Protein 6R7W (pdb70)

Foldseek 3Di:
DDDAAEAAAAEEQEEQDPLSQDDPVQQVQLLVLLQCAQQVVDPCLVVQPPVCNVFFDRLNYHYFYFQAFLVRDGDNRYHYHYFNDQADDPVVLLLQPVVSGHHWDTQQLAHAYEYEEAHDDPDQKAADALVCCVVPVRSHHIYGYSLQGGAPDSHDPQNHHNLVVVQRVLRSLPFAAQQQPPQQCQPHHRPFPSFQHGGAADEEADDAQDADPRRHDPRHGQNLDSRGHYGPSRHRGDTNSSSVSSCQLCPCPDRSSVSNRPCSVVRRDD/DDDPCVCVVVVVDD

Nearest PDB structures (foldseek):
  6r7w-assembly1_A  TM=1.004E+00  e=7.696E-65  Tannerella forsythia
  6r7v-assembly1_A  TM=9.975E-01  e=4.175E-59  Tannerella forsythia
  7od0-assembly5_EEE  TM=1.001E+00  e=6.954E-59  Tannerella forsythia
  7od0-assembly1_AAA  TM=1.001E+00  e=7.901E-59  Tannerella forsythia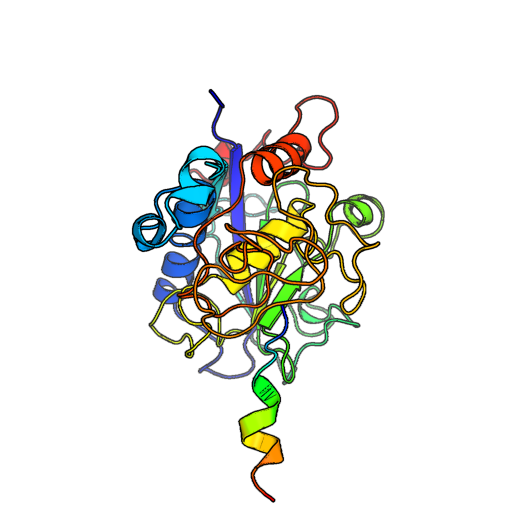
  7od0-assembly6_FFF  TM=1.001E+00  e=8.421E-59  Tannerella forsythia

Secondary structure (DSSP, 8-state):
--PPEEEEEEEEEEESSGGGS--HHHHHHHHHHHHHHHTT--GGGGGS-HHHHTTB----EEEEE-SB-TTS-B--SEEEEE-S-SSB-TTTTGGG-GGGTS-PPP-TTT-EEEEEE-B-TTB-EEE--GGGTTT-GGG-SEEEEGGGSSBSTT--TTS-BSHHHHHHHHHHTT---TT-SSTT-SS---S-TTSPP-SS---S-PPSSB--SSS-STTB--TTBTTS---GGG--B-BHHHHHHHHHTT-TTT-TTTTHHHHHHHHH--/-B-TTTTHHHHT--

CATH classification: 3.40.390.10

Sequence (284 aa):
PSSTILIPVVVHVVYNNSSSAQNISDAQIISQIQQVLNEDFRRMMNADQANTPSAFANLAGNANIEFKLARRDPNGNTTNGITRTSSTSSTETFSMMEMDNVKFSNLGGNNAWNTRRYLNIWVCNLGDDLLGYAQFPFEFQTKPNTDGVVIHYKHFGRDGSAESPYDKGRTATHEVGHWLDLRHIWGDDGGSSCSGTDNIADTPNQGGYNEGCPSFPKKTDHCTNTSPGVMMFMNYMDYTYDACMNLFTKGQVERMRSLFDTQTGIRREMMQIIYYANELTNPKRDPVYFIKLSTIK

Organism: Tannerella forsythia (strain ATCC 43037 / JCM 10827 / CCUG 21028 A / KCTC 5666 / FDC 338) (NCBI:txid203275)

InterPro domains:
  IPR008754 Peptidase M43, pregnancy-associated plasma-A [PF05572] (160-306)
  IPR008754 Peptidase M43, pregnancy-associated plasma-A [cd04275] (61-308)
  IPR024079 Metallopeptidase, catalytic domain superfamily [G3DSA:3.40.390.10] (59-312)
  IPR026444 Secretion system, C-terminal sorting domain [PF18962] (531-612)
  IPR026444 Secretion system, C-terminal sorting domain [TIGR04183] (531-612)

Radius of gyration: 18.37 Å; Cα contacts (8 Å, |Δi|>4): 661; chains: 2; bounding box: 42×56×49 Å

Solvent-accessible surface area: 12620 Å² total; per-residue (Å²): 192,63,84,65,11,17,0,0,0,0,0,0,0,1,51,49,73,102,68,10,53,6,60,66,72,11,0,103,19,0,16,90,0,0,26,27,4,0,72,47,118,2,92,31,66,92,92,14,19,107,49,2,58,114,54,13,2,83,0,26,0,39,2,78,32,0,89,99,26,70,128,44,88,110,25,77,0,22,28,93,33,80,15,110,33,129,66,10,36,71,164,109,16,11,0,1,64,63,147,79,24,1,28,82,26,29,43,10,103,65,3,0,0,0,0,0,0,29,6,27,94,26,12,6,0,16,19,8,49,3,143,47,17,165,115,88,54,96,11,2,0,0,0,0,12,28,74,21,0,0,71,70,70,61,12,85,87,43,2,24,65,0,10,0,0,0,0,2,0,0,11,0,0,26,0,65,21,5,15,11,92,36,84,23,42,45,103,19,82,7,109,16,114,34,6,28,64,1,2,27,107,6,81,10,73,29,93,87,68,82,61,39,129,27,29,112,90,76,46,0,2,0,10,5,0,1,0,0,24,0,54,0,53,29,0,4,0,1,0,115,23,1,14,131,55,0,47,65,10,13,66,123,149,107,2,83,5,102,47,2,53,119,67,2,95,126,19,10,79,129,10,86,17,39,47,72,100,108,158,81,83,103,126,253

Structure (mmCIF, N/CA/C/O backbone):
data_6R7W
#
_entry.id   6R7W
#
_cell.length_a   40.610
_cell.length_b   66.490
_cell.length_c   96.220
_cell.angle_alpha   90.00
_cell.angle_beta   90.00
_cell.angle_gamma   90.00
#
_symmetry.space_group_name_H-M   'P 21 21 21'
#
loop_
_entity.id
_entity.type
_entity.pdbx_description
1 polymer Mirolysin
2 polymer 'Putative lipoprotein'
3 non-polymer 'CALCIUM ION'
4 non-polymer 'ZINC ION'
5 non-polymer ETHANOL
6 non-polymer 'CITRIC ACID'
7 water water
#
loop_
_atom_site.group_PDB
_atom_site.id
_atom_site.type_symbol
_atom_site.label_atom_id
_atom_site.label_alt_id
_atom_site.label_comp_id
_atom_site.label_asym_id
_atom_site.label_entity_id
_atom_site.label_seq_id
_atom_site.pdbx_PDB_ins_code
_atom_site.Cartn_x
_atom_site.Cartn_y
_atom_site.Cartn_z
_atom_site.occupancy
_atom_site.B_iso_or_equiv
_atom_site.auth_seq_id
_atom_site.auth_comp_id
_atom_site.auth_asym_id
_atom_site.auth_atom_id
_atom_site.pdbx_PDB_model_num
ATOM 1 N N . PRO A 1 4 ? -12.771 25.475 -25.702 1.00 43.22 58 PRO A N 1
ATOM 2 C CA . PRO A 1 4 ? -11.677 25.563 -24.726 1.00 42.64 58 PRO A CA 1
ATOM 3 C C . PRO A 1 4 ? -11.999 24.792 -23.451 1.00 44.85 58 PRO A C 1
ATOM 4 O O . PRO A 1 4 ? -13.163 24.753 -23.034 1.00 45.77 58 PRO A O 1
ATOM 8 N N . SER A 1 5 ? -10.975 24.154 -22.840 1.00 38.07 59 SER A N 1
ATOM 9 C CA . SER A 1 5 ? -11.167 23.381 -21.621 1.00 36.19 59 SER A CA 1
ATOM 10 C C . SER A 1 5 ? -9.877 23.261 -20.804 1.00 36.95 59 SER A C 1
ATOM 11 O O . SER A 1 5 ? -8.770 23.379 -21.324 1.00 38.71 59 SER A O 1
ATOM 14 N N . SER A 1 6 ? -10.047 23.052 -19.517 1.00 29.41 60 SER A N 1
ATOM 15 C CA . SER A 1 6 ? -8.973 22.830 -18.565 1.00 27.56 60 SER A CA 1
ATOM 16 C C . SER A 1 6 ? -8.664 21.342 -18.546 1.00 25.58 60 SER A C 1
ATOM 17 O O . SER A 1 6 ? -9.559 20.529 -18.811 1.00 23.69 60 SER A O 1
ATOM 20 N N . THR A 1 7 ? -7.409 20.971 -18.283 1.00 19.11 61 THR A N 1
ATOM 21 C CA . THR A 1 7 ? -7.046 19.554 -18.256 1.00 17.27 61 THR A CA 1
ATOM 22 C C . THR A 1 7 ? -7.531 18.919 -16.966 1.00 20.34 61 THR A C 1
ATOM 23 O O . THR A 1 7 ? -7.240 19.420 -15.869 1.00 21.43 61 THR A O 1
ATOM 27 N N . ILE A 1 8 ? -8.248 17.793 -17.095 1.00 14.37 62 ILE A N 1
ATOM 28 C CA . ILE A 1 8 ? -8.676 16.999 -15.943 1.00 12.43 62 ILE A CA 1
ATOM 29 C C . ILE A 1 8 ? -7.567 15.975 -15.703 1.00 15.16 62 ILE A C 1
ATOM 30 O O . ILE A 1 8 ? -7.185 15.273 -16.628 1.00 15.43 62 ILE A O 1
ATOM 35 N N . LEU A 1 9 ? -7.074 15.889 -14.480 1.00 14.55 63 LEU A N 1
ATOM 36 C CA . LEU A 1 9 ? -5.965 15.004 -14.145 1.00 13.81 63 LEU A CA 1
ATOM 37 C C . LEU A 1 9 ? -6.445 13.816 -13.320 1.00 15.73 63 LEU A C 1
ATOM 38 O O . LEU A 1 9 ? -7.114 13.996 -12.297 1.00 15.54 63 LEU A O 1
ATOM 43 N N . ILE A 1 10 ? -6.121 12.602 -13.795 1.00 13.65 64 ILE A N 1
ATOM 44 C CA . ILE A 1 10 ? -6.503 11.355 -13.164 1.00 12.20 64 ILE A CA 1
ATOM 45 C C . ILE A 1 10 ? -5.278 10.629 -12.603 1.00 13.86 64 ILE A C 1
ATOM 46 O O . ILE A 1 10 ? -4.517 10.056 -13.375 1.00 13.10 64 ILE A O 1
ATOM 51 N N . PRO A 1 11 ? -5.118 10.551 -11.272 1.00 12.52 65 PRO A N 1
ATOM 52 C CA . PRO A 1 11 ? -4.060 9.693 -10.715 1.00 11.55 65 PRO A CA 1
ATOM 53 C C . PRO A 1 11 ? -4.445 8.240 -10.922 1.00 13.00 65 PRO A C 1
ATOM 54 O O . PRO A 1 11 ? -5.586 7.852 -10.638 1.00 12.46 65 PRO A O 1
ATOM 58 N N . VAL A 1 12 ? -3.500 7.427 -11.378 1.00 10.02 66 VAL A N 1
ATOM 59 C CA . VAL A 1 12 ? -3.762 6.036 -11.668 1.00 9.41 66 VAL A CA 1
ATOM 60 C C . VAL A 1 12 ? -2.907 5.119 -10.827 1.00 11.99 66 VAL A C 1
ATOM 61 O O . VAL A 1 12 ? -1.712 5.366 -10.661 1.00 12.77 66 VAL A O 1
ATOM 65 N N . VAL A 1 13 ? -3.487 4.009 -10.337 1.00 9.66 67 VAL A N 1
ATOM 66 C CA . VAL A 1 13 ? -2.718 2.925 -9.751 1.00 9.32 67 VAL A CA 1
ATOM 67 C C . VAL A 1 13 ? -3.041 1.668 -10.578 1.00 10.94 67 VAL A C 1
ATOM 68 O O . VAL A 1 13 ? -4.221 1.373 -10.852 1.00 10.43 67 VAL A O 1
ATOM 72 N N . VAL A 1 14 ? -1.994 0.965 -11.004 1.00 9.59 68 VAL A N 1
ATOM 73 C CA . VAL A 1 14 ? -2.144 -0.279 -11.742 1.00 8.54 68 VAL A CA 1
ATOM 74 C C . VAL A 1 14 ? -1.837 -1.429 -10.793 1.00 10.74 68 VAL A C 1
ATOM 75 O O . VAL A 1 14 ? -0.737 -1.497 -10.239 1.00 12.22 68 VAL A O 1
ATOM 79 N N . HIS A 1 15 ? -2.803 -2.344 -10.627 1.00 9.29 69 HIS A N 1
ATOM 80 C CA . HIS A 1 15 ? -2.645 -3.522 -9.771 1.00 8.52 69 HIS A CA 1
ATOM 81 C C . HIS A 1 15 ? -2.455 -4.729 -10.647 1.00 10.98 69 HIS A C 1
ATOM 82 O O . HIS A 1 15 ? -3.432 -5.258 -11.187 1.00 10.83 69 HIS A O 1
ATOM 89 N N . VAL A 1 16 ? -1.215 -5.209 -10.752 1.00 8.39 70 VAL A N 1
ATOM 90 C CA . VAL A 1 16 ? -0.935 -6.420 -11.505 1.00 8.42 70 VAL A CA 1
ATOM 91 C C . VAL A 1 16 ? -1.218 -7.588 -10.564 1.00 11.04 70 VAL A C 1
ATOM 92 O O . VAL A 1 16 ? -0.585 -7.665 -9.503 1.00 11.64 70 VAL A O 1
ATOM 96 N N . VAL A 1 17 ? -2.130 -8.490 -10.925 1.00 9.45 71 VAL A N 1
ATOM 97 C CA . VAL A 1 17 ? -2.461 -9.654 -10.088 1.00 9.31 71 VAL A CA 1
ATOM 98 C C . VAL A 1 17 ? -2.130 -10.858 -10.937 1.00 11.27 71 VAL A C 1
ATOM 99 O O . VAL A 1 17 ? -2.764 -11.053 -11.987 1.00 12.21 71 VAL A O 1
ATOM 103 N N . TYR A 1 18 ? -1.076 -11.611 -10.560 1.00 10.46 72 TYR A N 1
ATOM 104 C CA . TYR A 1 18 ? -0.519 -12.641 -11.429 1.00 10.96 72 TYR A CA 1
ATOM 105 C C . TYR A 1 18 ? -0.518 -14.018 -10.798 1.00 12.78 72 TYR A C 1
ATOM 106 O O . TYR A 1 18 ? -0.126 -14.192 -9.634 1.00 12.10 72 TYR A O 1
ATOM 115 N N . ASN A 1 19 ? -0.894 -15.004 -11.613 1.00 11.80 73 ASN A N 1
ATOM 116 C CA . ASN A 1 19 ? -0.946 -16.408 -11.228 1.00 12.00 73 ASN A CA 1
ATOM 117 C C . ASN A 1 19 ? 0.269 -17.163 -11.777 1.00 15.63 73 ASN A C 1
ATOM 118 O O . ASN A 1 19 ? 0.489 -18.312 -11.402 1.00 16.10 73 ASN A O 1
ATOM 123 N N . ASN A 1 20 ? 1.056 -16.504 -12.651 1.00 12.56 74 ASN A N 1
ATOM 124 C CA . ASN A 1 20 ? 2.275 -17.078 -13.206 1.00 12.20 74 ASN A CA 1
ATOM 125 C C . ASN A 1 20 ? 3.144 -15.924 -13.669 1.00 14.19 74 ASN A C 1
ATOM 126 O O . ASN A 1 20 ? 2.710 -14.757 -13.631 1.00 14.28 74 ASN A O 1
ATOM 131 N N . SER A 1 21 ? 4.365 -16.227 -14.085 1.00 12.63 75 SER A N 1
ATOM 132 C CA A SER A 1 21 ? 5.299 -15.172 -14.478 0.29 12.51 75 SER A CA 1
ATOM 133 C CA B SER A 1 21 ? 5.306 -15.189 -14.500 0.41 12.68 75 SER A CA 1
ATOM 134 C CA C SER A 1 21 ? 5.351 -15.241 -14.541 0.30 12.48 75 SER A CA 1
ATOM 135 C C . SER A 1 21 ? 4.842 -14.429 -15.730 1.00 15.90 75 SER A C 1
ATOM 136 O O . SER A 1 21 ? 5.094 -13.223 -15.828 1.00 15.08 75 SER A O 1
ATOM 143 N N . ALA A 1 22 ? 4.161 -15.112 -16.673 1.00 13.24 76 ALA A N 1
ATOM 144 C CA . ALA A 1 22 ? 3.685 -14.435 -17.896 1.00 13.36 76 ALA A CA 1
ATOM 145 C C . ALA A 1 22 ? 2.704 -13.331 -17.566 1.00 14.35 76 ALA A C 1
ATOM 146 O O . ALA A 1 22 ? 2.628 -12.325 -18.273 1.00 15.58 76 ALA A O 1
ATOM 148 N N . GLN A 1 23 ? 1.935 -13.519 -16.505 1.00 10.93 77 GLN A N 1
ATOM 149 C CA . GLN A 1 23 ? 0.931 -12.541 -16.112 1.00 10.72 77 GLN A CA 1
ATOM 150 C C . GLN A 1 23 ? 1.538 -11.374 -15.339 1.00 13.90 77 GLN A C 1
ATOM 151 O O . GLN A 1 23 ? 0.851 -10.377 -15.160 1.00 13.02 77 GLN A O 1
ATOM 157 N N . ASN A 1 24 ? 2.801 -11.486 -14.872 1.00 11.77 78 ASN A N 1
ATOM 158 C CA . ASN A 1 24 ? 3.429 -10.411 -14.109 1.00 11.18 78 ASN A CA 1
ATOM 159 C C . ASN A 1 24 ? 4.072 -9.484 -15.136 1.00 13.91 78 ASN A C 1
ATOM 160 O O . ASN A 1 24 ? 5.284 -9.506 -15.330 1.00 14.78 78 ASN A O 1
ATOM 165 N N . ILE A 1 25 ? 3.223 -8.703 -15.830 1.00 12.52 79 ILE A N 1
ATOM 166 C CA . ILE A 1 25 ? 3.638 -7.915 -16.986 1.00 11.69 79 ILE A CA 1
ATOM 167 C C . ILE A 1 25 ? 4.593 -6.791 -16.608 1.00 15.44 79 ILE A C 1
ATOM 168 O O . ILE A 1 25 ? 4.625 -6.320 -15.458 1.00 15.05 79 ILE A O 1
ATOM 173 N N . SER A 1 26 ? 5.407 -6.373 -17.573 1.00 13.38 80 SER A N 1
ATOM 174 C CA . SER A 1 26 ? 6.488 -5.436 -17.315 1.00 13.57 80 SER A CA 1
ATOM 175 C C . SER A 1 26 ? 6.057 -4.006 -17.031 1.00 13.47 80 SER A C 1
ATOM 176 O O . SER A 1 26 ? 4.976 -3.560 -17.441 1.00 13.14 80 SER A O 1
ATOM 179 N N . ASP A 1 27 ? 6.946 -3.265 -16.344 1.00 12.84 81 ASP A N 1
ATOM 180 C CA . ASP A 1 27 ? 6.723 -1.839 -16.141 1.00 13.08 81 ASP A CA 1
ATOM 181 C C . ASP A 1 27 ? 6.599 -1.114 -17.500 1.00 15.50 81 ASP A C 1
ATOM 182 O O . ASP A 1 27 ? 5.743 -0.238 -17.653 1.00 13.30 81 ASP A O 1
ATOM 187 N N . ALA A 1 28 ? 7.426 -1.514 -18.505 1.00 12.75 82 ALA A N 1
ATOM 188 C CA . ALA A 1 28 ? 7.355 -0.923 -19.850 1.00 12.50 82 ALA A CA 1
ATOM 189 C C . ALA A 1 28 ? 5.965 -1.145 -20.473 1.00 13.91 82 ALA A C 1
ATOM 190 O O . ALA A 1 28 ? 5.415 -0.220 -21.083 1.00 12.30 82 ALA A O 1
ATOM 192 N N . GLN A 1 29 ? 5.384 -2.334 -20.280 1.00 11.89 83 GLN A N 1
ATOM 193 C CA . GLN A 1 29 ? 4.049 -2.625 -20.796 1.00 10.53 83 GLN A CA 1
ATOM 194 C C . GLN A 1 29 ? 3.011 -1.717 -20.113 1.00 11.57 83 GLN A C 1
ATOM 195 O O . GLN A 1 29 ? 2.103 -1.175 -20.774 1.00 11.83 83 GLN A O 1
ATOM 201 N N . ILE A 1 30 ? 3.179 -1.480 -18.798 1.00 10.89 84 ILE A N 1
ATOM 202 C CA . ILE A 1 30 ? 2.253 -0.605 -18.061 1.00 10.21 84 ILE A CA 1
ATOM 203 C C . ILE A 1 30 ? 2.402 0.850 -18.503 1.00 12.37 84 ILE A C 1
ATOM 204 O O . ILE A 1 30 ? 1.386 1.515 -18.780 1.00 12.40 84 ILE A O 1
ATOM 209 N N . ILE A 1 31 ? 3.657 1.354 -18.627 1.00 12.05 85 ILE A N 1
ATOM 210 C CA . ILE A 1 31 ? 3.914 2.708 -19.087 1.00 11.91 85 ILE A CA 1
ATOM 211 C C . ILE A 1 31 ? 3.288 2.903 -20.477 1.00 13.83 85 ILE A C 1
ATOM 212 O O . ILE A 1 31 ? 2.709 3.959 -20.733 1.00 13.20 85 ILE A O 1
ATOM 217 N N . SER A 1 32 ? 3.355 1.873 -21.357 1.00 11.39 86 SER A N 1
ATOM 218 C CA . SER A 1 32 ? 2.758 2.008 -22.697 1.00 10.56 86 SER A CA 1
ATOM 219 C C . SER A 1 32 ? 1.223 2.166 -22.609 1.00 11.41 86 SER A C 1
ATOM 220 O O . SER A 1 32 ? 0.644 2.905 -23.408 1.00 11.48 86 SER A O 1
ATOM 223 N N . GLN A 1 33 ? 0.553 1.501 -21.633 1.00 9.56 87 GLN A N 1
ATOM 224 C CA . GLN A 1 33 ? -0.887 1.670 -21.513 1.00 9.17 87 GLN A CA 1
ATOM 225 C C . GLN A 1 33 ? -1.230 3.090 -21.068 1.00 11.11 87 GLN A C 1
ATOM 226 O O . GLN A 1 33 ? -2.212 3.654 -21.565 1.00 9.98 87 GLN A O 1
ATOM 232 N N . ILE A 1 34 ? -0.472 3.654 -20.104 1.00 9.66 88 ILE A N 1
ATOM 233 C CA . ILE A 1 34 ? -0.740 5.028 -19.669 1.00 10.05 88 ILE A CA 1
ATOM 234 C C . ILE A 1 34 ? -0.512 5.988 -20.850 1.00 11.33 88 ILE A C 1
ATOM 235 O O . ILE A 1 34 ? -1.307 6.907 -21.046 1.00 11.15 88 ILE A O 1
ATOM 240 N N . GLN A 1 35 ? 0.491 5.716 -21.692 1.00 10.23 89 GLN A N 1
ATOM 241 C CA A GLN A 1 35 ? 0.759 6.515 -22.889 0.49 10.18 89 GLN A CA 1
ATOM 242 C CA B GLN A 1 35 ? 0.751 6.517 -22.886 0.51 10.04 89 GLN A CA 1
ATOM 243 C C . GLN A 1 35 ? -0.456 6.476 -23.840 1.00 12.07 89 GLN A C 1
ATOM 244 O O . GLN A 1 35 ? -0.890 7.527 -24.328 1.00 10.97 89 GLN A O 1
ATOM 255 N N . VAL A 1 36 ? -1.017 5.272 -24.096 1.00 9.68 90 VAL A N 1
ATOM 256 C CA . VAL A 1 36 ? -2.168 5.125 -24.964 1.00 9.08 90 VAL A CA 1
ATOM 257 C C . VAL A 1 36 ? -3.365 5.897 -24.412 1.00 10.06 90 VAL A C 1
ATOM 258 O O . VAL A 1 36 ? -4.042 6.564 -25.185 1.00 10.24 90 VAL A O 1
ATOM 262 N N . LEU A 1 37 ? -3.636 5.802 -23.088 1.00 9.11 91 LEU A N 1
ATOM 263 C CA . LEU A 1 37 ? -4.779 6.553 -22.543 1.00 8.78 91 LEU A CA 1
ATOM 264 C C . LEU A 1 37 ? -4.569 8.040 -22.768 1.00 11.62 91 LEU A C 1
ATOM 265 O O . LEU A 1 37 ? -5.508 8.723 -23.137 1.00 10.74 91 LEU A O 1
ATOM 270 N N . ASN A 1 38 ? -3.353 8.543 -22.544 1.00 10.78 92 ASN A N 1
ATOM 271 C CA . ASN A 1 38 ? -3.110 9.979 -22.766 1.00 10.74 92 ASN A CA 1
ATOM 272 C C . ASN A 1 38 ? -3.270 10.352 -24.234 1.00 12.34 92 ASN A C 1
ATOM 273 O O . ASN A 1 38 ? -3.902 11.354 -24.520 1.00 13.78 92 ASN A O 1
ATOM 278 N N . GLU A 1 39 ? -2.829 9.505 -25.167 1.00 9.33 93 GLU A N 1
ATOM 279 C CA . GLU A 1 39 ? -3.024 9.795 -26.581 1.00 9.90 93 GLU A CA 1
ATOM 280 C C . GLU A 1 39 ? -4.501 9.824 -26.938 1.00 11.06 93 GLU A C 1
ATOM 281 O O . GLU A 1 39 ? -4.956 10.760 -27.590 1.00 11.20 93 GLU A O 1
ATOM 287 N N . ASP A 1 40 ? -5.270 8.806 -26.488 1.00 9.09 94 ASP A N 1
ATOM 288 C CA . ASP A 1 40 ? -6.659 8.716 -26.923 1.00 9.22 94 ASP A CA 1
ATOM 289 C C . ASP A 1 40 ? -7.552 9.763 -26.270 1.00 10.53 94 ASP A C 1
ATOM 290 O O . ASP A 1 40 ? -8.468 10.270 -26.921 1.00 10.95 94 ASP A O 1
ATOM 295 N N . PHE A 1 41 ? -7.242 10.142 -25.026 1.00 10.14 95 PHE A N 1
ATOM 296 C CA . PHE A 1 41 ? -8.053 11.130 -24.331 1.00 9.79 95 PHE A CA 1
ATOM 297 C C . PHE A 1 41 ? -7.573 12.558 -24.505 1.00 12.99 95 PHE A C 1
ATOM 298 O O . PHE A 1 41 ? -8.192 13.477 -23.947 1.00 11.64 95 PHE A O 1
ATOM 306 N N . ARG A 1 42 ? -6.505 12.770 -25.295 1.00 11.27 96 ARG A N 1
ATOM 307 C CA . ARG A 1 42 ? -6.004 14.120 -25.575 1.00 11.18 96 ARG A CA 1
ATOM 308 C C . ARG A 1 42 ? -5.832 14.338 -27.077 1.00 12.16 96 ARG A C 1
ATOM 309 O O . ARG A 1 42 ? -5.140 15.282 -27.493 1.00 12.72 96 ARG A O 1
ATOM 317 N N . ARG A 1 43 ? -6.476 13.468 -27.887 1.00 11.61 97 ARG A N 1
ATOM 318 C CA . ARG A 1 43 ? -6.425 13.438 -29.351 1.00 11.89 97 ARG A CA 1
ATOM 319 C C . ARG A 1 43 ? -4.972 13.634 -29.857 1.00 11.48 97 ARG A C 1
ATOM 320 O O . ARG A 1 43 ? -4.665 14.480 -30.703 1.00 11.88 97 ARG A O 1
ATOM 328 N N . MET A 1 44 ? -4.082 12.796 -29.306 1.00 11.42 98 MET A N 1
ATOM 329 C CA A MET A 1 44 ? -2.682 12.751 -29.705 0.53 11.06 98 MET A CA 1
ATOM 330 C CA B MET A 1 44 ? -2.681 12.746 -29.713 0.47 11.06 98 MET A CA 1
ATOM 331 C C . MET A 1 44 ? -2.364 11.379 -30.303 1.00 13.91 98 MET A C 1
ATOM 332 O O . MET A 1 44 ? -1.191 11.072 -30.571 1.00 15.31 98 MET A O 1
ATOM 341 N N . ASN A 1 45 ? -3.408 10.549 -30.525 1.00 11.08 99 ASN A N 1
ATOM 342 C CA . ASN A 1 45 ? -3.211 9.239 -31.143 1.00 10.87 99 ASN A CA 1
ATOM 343 C C . ASN A 1 45 ? -2.851 9.439 -32.614 1.00 12.65 99 ASN A C 1
ATOM 344 O O . ASN A 1 45 ? -3.597 10.107 -33.343 1.00 11.35 99 ASN A O 1
ATOM 349 N N . ALA A 1 46 ? -1.741 8.856 -33.068 1.00 11.12 100 ALA A N 1
ATOM 350 C CA . ALA A 1 46 ? -1.333 9.020 -34.477 1.00 10.90 100 ALA A C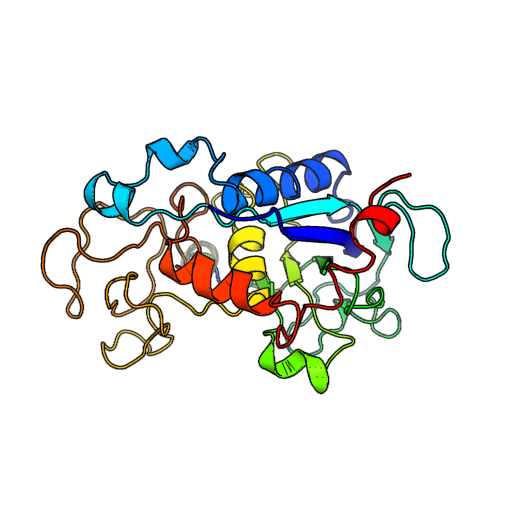A 1
ATOM 351 C C . ALA A 1 46 ? -2.390 8.482 -35.419 1.00 12.37 100 ALA A C 1
ATOM 352 O O . ALA A 1 46 ? -2.577 9.045 -36.503 1.00 13.83 100 ALA A O 1
ATOM 354 N N . ASP A 1 47 ? -3.111 7.424 -35.016 1.00 11.41 101 ASP A N 1
ATOM 355 C CA . ASP A 1 47 ? -4.110 6.874 -35.921 1.00 11.19 101 ASP A CA 1
ATOM 356 C C . ASP A 1 47 ? -5.395 7.732 -36.036 1.00 12.88 101 ASP A C 1
ATOM 357 O O . ASP A 1 47 ? -6.328 7.327 -36.736 1.00 12.16 101 ASP A O 1
ATOM 362 N N . GLN A 1 48 ? -5.401 8.965 -35.475 1.00 10.61 102 GLN A N 1
ATOM 363 C CA . GLN A 1 48 ? -6.463 9.925 -35.780 1.00 10.09 102 GLN A CA 1
ATOM 364 C C . GLN A 1 48 ? -6.408 10.213 -37.309 1.00 13.44 102 GLN A C 1
ATOM 365 O O . GLN A 1 48 ? -7.400 10.656 -37.878 1.00 13.05 102 GLN A O 1
ATOM 371 N N . ALA A 1 49 ? -5.253 9.944 -37.964 1.00 12.42 103 ALA A N 1
ATOM 372 C CA . ALA A 1 49 ? -5.128 10.067 -39.421 1.00 13.08 103 ALA A CA 1
ATOM 373 C C . ALA A 1 49 ? -6.107 9.110 -40.137 1.00 15.72 103 ALA A C 1
ATOM 374 O O . ALA A 1 49 ? -6.397 9.335 -41.316 1.00 16.97 103 ALA A O 1
ATOM 376 N N . ASN A 1 50 ? -6.575 8.045 -39.433 1.00 12.92 104 ASN A N 1
ATOM 377 C CA . ASN A 1 50 ? -7.504 7.059 -39.986 1.00 13.01 104 ASN A CA 1
ATOM 378 C C . ASN A 1 50 ? -8.968 7.451 -39.772 1.00 15.03 104 ASN A C 1
ATOM 379 O O . ASN A 1 50 ? -9.848 6.790 -40.321 1.00 15.40 104 ASN A O 1
ATOM 384 N N . THR A 1 51 ? -9.256 8.461 -38.950 1.00 11.27 105 THR A N 1
ATOM 385 C CA . THR A 1 51 ? -10.649 8.864 -38.763 1.00 11.39 105 THR A CA 1
ATOM 386 C C . THR A 1 51 ? -11.197 9.363 -40.111 1.00 13.00 105 THR A C 1
ATOM 387 O O . THR A 1 51 ? -10.579 10.247 -40.715 1.00 12.91 105 THR A O 1
ATOM 391 N N . PRO A 1 52 ? -12.361 8.876 -40.574 1.00 10.64 106 PRO A N 1
ATOM 392 C CA . PRO A 1 52 ? -12.906 9.373 -41.858 1.00 10.01 106 PRO A CA 1
ATOM 393 C C . PRO A 1 52 ? -13.109 10.880 -41.809 1.00 12.33 106 PRO A C 1
ATOM 394 O O . PRO A 1 52 ? -13.544 11.410 -40.770 1.00 12.05 106 PRO A O 1
ATOM 398 N N . SER A 1 53 ? -12.836 11.566 -42.919 1.00 11.68 107 SER A N 1
ATOM 399 C CA . SER A 1 53 ? -13.002 13.019 -42.987 1.00 11.66 107 SER A CA 1
ATOM 400 C C . SER A 1 53 ? -14.433 13.425 -42.649 1.00 15.13 107 SER A C 1
ATOM 401 O O . SER A 1 53 ? -14.615 14.481 -42.050 1.00 15.47 107 SER A O 1
ATOM 404 N N . ALA A 1 54 ? -15.440 12.561 -42.948 1.00 12.77 108 ALA A N 1
ATOM 405 C CA . ALA A 1 54 ? -16.850 12.855 -42.655 1.00 14.08 108 ALA A CA 1
ATOM 406 C C . ALA A 1 54 ? -17.109 12.985 -41.151 1.00 15.61 108 ALA A C 1
ATOM 407 O O . ALA A 1 54 ? -18.084 13.643 -40.758 1.00 17.87 108 ALA A O 1
ATOM 409 N N . PHE A 1 55 ? -16.254 12.382 -40.313 1.00 11.79 109 PHE A N 1
ATOM 410 C CA . PHE A 1 55 ? -16.412 12.459 -38.857 1.00 11.77 109 PHE A CA 1
ATOM 411 C C . PHE A 1 55 ? -15.371 13.364 -38.201 1.00 15.99 109 PHE A C 1
ATOM 412 O O . PHE A 1 55 ? -15.406 13.553 -36.971 1.00 15.37 109 PHE A O 1
ATOM 420 N N . ALA A 1 56 ? -14.438 13.936 -38.994 1.00 16.44 110 ALA A N 1
ATOM 421 C CA . ALA A 1 56 ? -13.352 14.754 -38.444 1.00 18.35 110 ALA A CA 1
ATOM 422 C C . ALA A 1 56 ? -13.848 15.919 -37.598 1.00 19.55 110 ALA A C 1
ATOM 423 O O . ALA A 1 56 ? -13.276 16.127 -36.514 1.00 19.50 110 ALA A O 1
ATOM 425 N N . ASN A 1 57 ? -14.910 16.639 -38.027 1.00 16.23 111 ASN A N 1
ATOM 426 C CA . ASN A 1 57 ? -15.406 17.794 -37.263 1.00 16.20 111 ASN A CA 1
ATOM 427 C C . ASN A 1 57 ? -16.182 17.375 -36.018 1.00 18.74 111 ASN A C 1
ATOM 428 O O . ASN A 1 57 ? -16.603 18.235 -35.234 1.00 18.42 111 ASN A O 1
ATOM 433 N N . LEU A 1 58 ? -16.407 16.059 -35.842 1.00 13.33 112 LEU A N 1
ATOM 434 C CA . LEU A 1 58 ? -17.101 15.568 -34.649 1.00 11.75 112 LEU A CA 1
ATOM 435 C C . LEU A 1 58 ? -16.115 14.963 -33.657 1.00 11.41 112 LEU A C 1
ATOM 436 O O . LEU A 1 58 ? -16.510 14.661 -32.540 1.00 11.49 112 LEU A O 1
ATOM 441 N N . ALA A 1 59 ? -14.836 14.792 -34.037 1.00 10.75 113 ALA A N 1
ATOM 442 C CA . ALA A 1 59 ? -13.875 14.146 -33.158 1.00 11.54 113 ALA A CA 1
ATOM 443 C C . ALA A 1 59 ? -13.551 15.013 -31.967 1.00 12.48 113 ALA A C 1
ATOM 444 O O . ALA A 1 59 ? -13.387 16.222 -32.113 1.00 13.97 113 ALA A O 1
ATOM 446 N N . GLY A 1 60 ? -13.506 14.383 -30.805 1.00 10.74 114 GLY A N 1
ATOM 447 C CA . GLY A 1 60 ? -13.345 15.103 -29.555 1.00 11.46 114 GLY A CA 1
ATOM 448 C C . GLY A 1 60 ? -12.001 14.924 -28.890 1.00 12.03 114 GLY A C 1
ATOM 449 O O . GLY A 1 60 ? -11.367 13.874 -28.989 1.00 12.92 114 GLY A O 1
ATOM 450 N N . ASN A 1 61 ? -11.533 15.996 -28.281 1.00 10.57 115 ASN A N 1
ATOM 451 C CA . ASN A 1 61 ? -10.314 16.005 -27.480 1.00 9.94 115 ASN A CA 1
ATOM 452 C C . ASN A 1 61 ? -10.804 16.103 -26.044 1.00 11.74 115 ASN A C 1
ATOM 453 O O . ASN A 1 61 ? -11.281 17.164 -25.629 1.00 12.99 115 ASN A O 1
ATOM 458 N N . ALA A 1 62 ? -10.751 14.984 -25.295 1.00 9.99 116 ALA A N 1
ATOM 459 C CA . ALA A 1 62 ? -11.300 15.009 -23.937 1.00 10.52 116 ALA A CA 1
ATOM 460 C C . ALA A 1 62 ? -10.519 15.875 -22.966 1.00 13.08 116 ALA A C 1
ATOM 461 O O . ALA A 1 62 ? -11.066 16.272 -21.934 1.00 13.12 116 ALA A O 1
ATOM 463 N N . ASN A 1 63 ? -9.232 16.150 -23.269 1.00 10.83 117 ASN A N 1
ATOM 464 C CA . ASN A 1 63 ? -8.334 16.908 -22.419 1.00 11.03 117 ASN A CA 1
ATOM 465 C C . ASN A 1 63 ? -8.361 16.315 -21.000 1.00 12.56 117 ASN A C 1
ATOM 466 O O . ASN A 1 63 ? -8.548 17.031 -20.005 1.00 13.39 117 ASN A O 1
ATOM 471 N N . ILE A 1 64 ? -8.212 14.966 -20.935 1.00 10.23 118 ILE A N 1
ATOM 472 C CA . ILE A 1 64 ? -8.108 14.208 -19.697 1.00 9.83 118 ILE A CA 1
ATOM 473 C C . ILE A 1 64 ? -6.739 13.561 -19.735 1.00 13.91 118 ILE A C 1
ATOM 474 O O . ILE A 1 64 ? -6.410 12.856 -20.708 1.00 13.04 118 ILE A O 1
ATOM 479 N N . GLU A 1 65 ? -5.937 13.836 -18.695 1.00 12.11 119 GLU A N 1
ATOM 480 C CA . GLU A 1 65 ? -4.589 13.335 -18.549 1.00 12.24 119 GLU A CA 1
ATOM 481 C C . GLU A 1 65 ? -4.545 12.285 -17.462 1.00 13.93 119 GLU A C 1
ATOM 482 O O . GLU A 1 65 ? -5.181 12.443 -16.417 1.00 14.41 119 GLU A O 1
ATOM 488 N N . PHE A 1 66 ? -3.731 11.251 -17.683 1.00 11.34 120 PHE A N 1
ATOM 489 C CA . PHE A 1 66 ? -3.541 10.146 -16.736 1.00 11.00 120 PHE A CA 1
ATOM 490 C C . PHE A 1 66 ? -2.094 10.114 -16.300 1.00 13.90 120 PHE A C 1
ATOM 491 O O . PHE A 1 66 ? -1.201 10.188 -17.132 1.00 13.90 120 PHE A O 1
ATOM 499 N N . LYS A 1 67 ? -1.867 10.037 -14.994 1.00 12.08 121 LYS A N 1
ATOM 500 C CA . LYS A 1 67 ? -0.503 9.944 -14.468 1.00 12.03 121 LYS A CA 1
ATOM 501 C C . LYS A 1 67 ? -0.456 8.889 -13.395 1.00 14.15 121 LYS A C 1
ATOM 502 O O . LYS A 1 67 ? -1.311 8.878 -12.519 1.00 13.52 121 LYS A O 1
ATOM 508 N N . LEU A 1 68 ? 0.577 8.045 -13.394 1.00 11.81 122 LEU A N 1
ATOM 509 C CA . LEU A 1 68 ? 0.737 7.113 -12.283 1.00 12.02 122 LEU A CA 1
ATOM 510 C C . LEU A 1 68 ? 0.881 7.842 -10.961 1.00 13.73 122 LEU A C 1
ATOM 511 O O . LEU A 1 68 ? 1.610 8.839 -10.851 1.00 14.43 122 LEU A O 1
ATOM 516 N N . ALA A 1 69 ? 0.196 7.331 -9.933 1.00 11.77 123 ALA A N 1
ATOM 517 C CA . ALA A 1 69 ? 0.249 7.909 -8.579 1.00 12.64 123 ALA A CA 1
ATOM 518 C C . ALA A 1 69 ? 1.658 7.784 -7.985 1.00 16.18 123 ALA A C 1
ATOM 519 O O . ALA A 1 69 ? 2.362 6.806 -8.275 1.00 14.49 123 ALA A O 1
ATOM 521 N N . ARG A 1 70 ? 2.062 8.767 -7.184 1.00 14.04 124 ARG A N 1
ATOM 522 C CA . ARG A 1 70 ? 3.373 8.781 -6.538 1.00 13.86 124 ARG A CA 1
ATOM 523 C C . ARG A 1 70 ? 3.235 8.771 -5.021 1.00 16.18 124 ARG A C 1
ATOM 524 O O . ARG A 1 70 ? 4.240 8.631 -4.319 1.00 16.75 124 ARG A O 1
ATOM 532 N N . ARG A 1 71 ? 1.986 8.857 -4.523 1.00 14.46 125 ARG A N 1
ATOM 533 C CA . ARG A 1 71 ? 1.678 8.789 -3.079 1.00 14.07 125 ARG A CA 1
ATOM 534 C C . ARG A 1 71 ? 0.494 7.889 -2.934 1.00 17.75 125 ARG A C 1
ATOM 535 O O . ARG A 1 71 ? -0.519 8.093 -3.625 1.00 16.96 125 ARG A O 1
ATOM 543 N N . ASP A 1 72 ? 0.631 6.855 -2.092 1.00 15.40 126 ASP A N 1
ATOM 544 C CA . ASP A 1 72 ? -0.426 5.871 -1.895 1.00 14.02 126 ASP A CA 1
ATOM 545 C C . ASP A 1 72 ? -1.418 6.346 -0.786 1.00 15.42 126 ASP A C 1
ATOM 546 O O . ASP A 1 72 ? -1.189 7.407 -0.175 1.00 14.31 126 ASP A O 1
ATOM 551 N N . PRO A 1 73 ? -2.524 5.586 -0.506 1.00 13.51 127 PRO A N 1
ATOM 552 C CA . PRO A 1 73 ? -3.532 6.091 0.453 1.00 14.14 127 PRO A CA 1
ATOM 553 C C . PRO A 1 73 ? -3.039 6.205 1.885 1.00 16.61 127 PRO A C 1
ATOM 554 O O . PRO A 1 73 ? -3.677 6.900 2.695 1.00 18.68 127 PRO A O 1
ATOM 558 N N . ASN A 1 74 ? -1.893 5.560 2.200 1.00 13.57 128 ASN A N 1
ATOM 559 C CA . ASN A 1 74 ? -1.264 5.636 3.516 1.00 13.43 128 ASN A CA 1
ATOM 560 C C . ASN A 1 74 ? -0.242 6.768 3.586 1.00 16.30 128 ASN A C 1
ATOM 561 O O . ASN A 1 74 ? 0.397 6.939 4.624 1.00 17.63 128 ASN A O 1
ATOM 566 N N . GLY A 1 75 ? -0.087 7.495 2.475 1.00 16.10 129 GLY A N 1
ATOM 567 C CA . GLY A 1 75 ? 0.852 8.618 2.412 1.00 16.65 129 GLY A CA 1
ATOM 568 C C . GLY A 1 75 ? 2.271 8.201 2.088 1.00 20.61 129 GLY A C 1
ATOM 569 O O . GLY A 1 75 ? 3.189 9.033 2.133 1.00 22.66 129 GLY A O 1
ATOM 570 N N . ASN A 1 76 ? 2.465 6.919 1.771 1.00 17.51 130 ASN A N 1
ATOM 571 C CA . ASN A 1 76 ? 3.757 6.348 1.441 1.00 17.76 130 ASN A CA 1
ATOM 572 C C . ASN A 1 76 ? 4.096 6.537 -0.049 1.00 19.67 130 ASN A C 1
ATOM 573 O O . ASN A 1 76 ? 3.206 6.645 -0.905 1.00 17.98 130 ASN A O 1
ATOM 578 N N . THR A 1 77 ? 5.398 6.617 -0.357 1.00 17.66 131 THR A N 1
ATOM 579 C CA . THR A 1 77 ? 5.831 6.777 -1.742 1.00 18.03 131 THR A CA 1
ATOM 580 C C . THR A 1 77 ? 5.519 5.517 -2.544 1.00 19.05 131 THR A C 1
ATOM 581 O O . THR A 1 77 ? 5.519 4.388 -2.011 1.00 19.59 131 THR A O 1
ATOM 585 N N . THR A 1 78 ? 5.200 5.716 -3.827 1.00 16.20 132 THR A N 1
ATOM 586 C CA . THR A 1 78 ? 4.892 4.618 -4.726 1.00 15.19 132 THR A CA 1
ATOM 587 C C . THR A 1 78 ? 5.271 5.020 -6.132 1.00 16.00 132 THR A C 1
ATOM 588 O O . THR A 1 78 ? 5.395 6.216 -6.413 1.00 16.53 132 THR A O 1
ATOM 592 N N . ASN A 1 79 ? 5.401 4.034 -7.019 1.00 14.15 133 ASN A N 1
ATOM 593 C CA . ASN A 1 79 ? 5.579 4.291 -8.463 1.00 14.59 133 ASN A CA 1
ATOM 594 C C . ASN A 1 79 ? 4.204 4.133 -9.188 1.00 16.43 133 ASN A C 1
ATOM 595 O O . ASN A 1 79 ? 4.113 4.293 -10.408 1.00 16.53 133 ASN A O 1
ATOM 600 N N . GLY A 1 80 ? 3.161 3.814 -8.418 1.00 13.32 134 GLY A N 1
ATOM 601 C CA . GLY A 1 80 ? 1.806 3.658 -8.939 1.00 12.62 134 GLY A CA 1
ATOM 602 C C . GLY A 1 80 ? 1.506 2.280 -9.494 1.00 12.25 134 GLY A C 1
ATOM 603 O O . GLY A 1 80 ? 0.495 2.106 -10.182 1.00 11.69 134 GLY A O 1
ATOM 604 N N . ILE A 1 81 ? 2.366 1.290 -9.176 1.00 12.48 135 ILE A N 1
ATOM 605 C CA . ILE A 1 81 ? 2.214 -0.090 -9.636 1.00 11.27 135 ILE A CA 1
ATOM 606 C C . ILE A 1 81 ? 2.301 -1.006 -8.450 1.00 13.47 135 ILE A C 1
ATOM 607 O O . ILE A 1 81 ? 3.295 -0.951 -7.710 1.00 15.39 135 ILE A O 1
ATOM 612 N N . THR A 1 82 ? 1.297 -1.880 -8.273 1.00 10.72 136 THR A N 1
ATOM 613 C CA . THR A 1 82 ? 1.322 -2.914 -7.237 1.00 10.69 136 THR A CA 1
ATOM 614 C C . THR A 1 82 ? 1.379 -4.265 -7.950 1.00 12.04 136 THR A C 1
ATOM 615 O O . THR A 1 82 ? 0.902 -4.405 -9.098 1.00 11.31 136 THR A O 1
ATOM 619 N N . ARG A 1 83 ? 2.035 -5.243 -7.310 1.00 11.04 137 ARG A N 1
ATOM 620 C CA . ARG A 1 83 ? 2.194 -6.577 -7.883 1.00 11.04 137 ARG A CA 1
ATOM 621 C C . ARG A 1 83 ? 1.820 -7.571 -6.821 1.00 14.35 137 ARG A C 1
ATOM 622 O O . ARG A 1 83 ? 2.437 -7.598 -5.753 1.00 14.91 137 ARG A O 1
ATOM 630 N N . THR A 1 84 ? 0.791 -8.385 -7.100 1.00 12.23 138 THR A N 1
ATOM 631 C CA . THR A 1 84 ? 0.271 -9.356 -6.145 1.00 11.86 138 THR A CA 1
ATOM 632 C C . THR A 1 84 ? 0.209 -10.730 -6.752 1.00 13.19 138 THR A C 1
ATOM 633 O O . THR A 1 84 ? -0.484 -10.913 -7.763 1.00 12.15 138 THR A O 1
ATOM 637 N N . SER A 1 85 ? 0.926 -11.709 -6.143 1.00 11.92 139 SER A N 1
ATOM 638 C CA A SER A 1 85 ? 0.854 -13.098 -6.588 0.46 12.70 139 SER A CA 1
ATOM 639 C CA B SER A 1 85 ? 0.843 -13.092 -6.603 0.54 12.81 139 SER A CA 1
ATOM 640 C C . SER A 1 85 ? -0.488 -13.685 -6.136 1.00 14.62 139 SER A C 1
ATOM 641 O O . SER A 1 85 ? -0.972 -13.328 -5.056 1.00 15.64 139 SER A O 1
ATOM 646 N N . THR A 1 86 ? -1.081 -14.585 -6.925 1.00 12.31 140 THR A N 1
ATOM 647 C CA . THR A 1 86 ? -2.343 -15.199 -6.536 1.00 13.11 140 THR A CA 1
ATOM 648 C C . THR A 1 86 ? -2.411 -16.656 -6.942 1.00 14.09 140 THR A C 1
ATOM 649 O O . THR A 1 86 ? -1.795 -17.045 -7.937 1.00 13.72 140 THR A O 1
ATOM 653 N N . SER A 1 87 ? -3.221 -17.435 -6.207 1.00 13.96 141 SER A N 1
ATOM 654 C CA A SER A 1 87 ? -3.501 -18.820 -6.564 0.46 13.74 141 SER A CA 1
ATOM 655 C CA B SER A 1 87 ? -3.508 -18.820 -6.553 0.54 13.95 141 SER A CA 1
ATOM 656 C C . SER A 1 87 ? -4.765 -18.907 -7.442 1.00 16.37 141 SER A C 1
ATOM 657 O O . SER A 1 87 ? -5.107 -19.996 -7.909 1.00 16.96 141 SER A O 1
ATOM 662 N N . THR A 1 88 ? -5.473 -17.766 -7.667 1.00 13.37 142 THR A N 1
ATOM 663 C CA . THR A 1 88 ? -6.652 -17.758 -8.537 1.00 12.40 142 THR A CA 1
ATOM 664 C C . THR A 1 88 ? -6.178 -17.851 -9.990 1.00 15.71 142 THR A C 1
ATOM 665 O O . THR A 1 88 ? -5.350 -17.041 -10.416 1.00 15.45 142 THR A O 1
ATOM 669 N N . GLU A 1 89 ? -6.716 -18.804 -10.761 1.00 12.93 143 GLU A N 1
ATOM 670 C CA . GLU A 1 89 ? -6.285 -19.017 -12.143 1.00 13.20 143 GLU A CA 1
ATOM 671 C C . GLU A 1 89 ? -6.970 -18.060 -13.119 1.00 15.69 143 GLU A C 1
ATOM 672 O O . GLU A 1 89 ? -6.315 -17.547 -14.029 1.00 14.14 143 GLU A O 1
ATOM 678 N N . THR A 1 90 ? -8.277 -17.798 -12.929 1.00 12.95 144 THR A N 1
ATOM 679 C CA . THR A 1 90 ? -9.065 -16.870 -13.745 1.00 12.60 144 THR A CA 1
ATOM 680 C C . THR A 1 90 ? -9.966 -16.099 -12.826 1.00 13.00 144 THR A C 1
ATOM 681 O O . THR A 1 90 ? -10.693 -16.730 -12.048 1.00 13.59 144 THR A O 1
ATOM 685 N N . PHE A 1 91 ? -9.994 -14.767 -12.965 1.00 11.01 145 PHE A N 1
ATOM 686 C CA . PHE A 1 91 ? -10.856 -13.934 -12.136 1.00 10.49 145 PHE A CA 1
ATOM 687 C C . PHE A 1 91 ? -12.234 -13.820 -12.769 1.00 13.43 145 PHE A C 1
ATOM 688 O O . PHE A 1 91 ? -12.403 -14.049 -13.975 1.00 13.29 145 PHE A O 1
ATOM 696 N N . SER A 1 92 ? -13.213 -13.501 -11.928 1.00 11.99 146 SER A N 1
ATOM 697 C CA . SER A 1 92 ? -14.613 -13.465 -12.305 1.00 11.07 146 SER A CA 1
ATOM 698 C C . SER A 1 92 ? -15.160 -12.062 -12.232 1.00 12.44 146 SER A C 1
ATOM 699 O O . SER A 1 92 ? -15.033 -11.415 -11.189 1.00 12.85 146 SER A O 1
ATOM 702 N N . MET A 1 93 ? -15.799 -11.606 -13.322 1.00 11.41 147 MET A N 1
ATOM 703 C CA A MET A 1 93 ? -16.438 -10.298 -13.309 0.58 11.87 147 MET A CA 1
ATOM 704 C CA B MET A 1 93 ? -16.473 -10.324 -13.362 0.42 11.45 147 MET A CA 1
ATOM 705 C C . MET A 1 93 ? -17.627 -10.309 -12.328 1.00 15.67 147 MET A C 1
ATOM 706 O O . MET A 1 93 ? -17.839 -9.306 -11.645 1.00 16.59 147 MET A O 1
ATOM 715 N N . GLU A 1 94 ? -18.381 -11.434 -12.213 1.00 13.72 148 GLU A N 1
ATOM 716 C CA . GLU A 1 94 ? -19.509 -11.532 -11.272 1.00 15.32 148 GLU A CA 1
ATOM 717 C C . GLU A 1 94 ? -19.069 -11.365 -9.816 1.00 18.43 148 GLU A C 1
ATOM 718 O O . GLU A 1 94 ? -19.748 -10.691 -9.044 1.00 20.74 148 GLU A O 1
ATOM 724 N N . MET A 1 95 ? -17.922 -11.959 -9.442 1.00 14.81 149 MET A N 1
ATOM 725 C CA . MET A 1 95 ? -17.446 -11.903 -8.069 1.00 15.47 149 MET A CA 1
ATOM 726 C C . MET A 1 95 ? -16.646 -10.639 -7.755 1.00 13.61 149 MET A C 1
ATOM 727 O O . MET A 1 95 ? -16.523 -10.302 -6.571 1.00 14.90 149 MET A O 1
ATOM 732 N N . ASP A 1 96 ? -16.039 -9.969 -8.783 1.00 12.35 150 ASP A N 1
ATOM 733 C CA . ASP A 1 96 ? -15.124 -8.846 -8.552 1.00 11.87 150 ASP A CA 1
ATOM 734 C C . ASP A 1 96 ? -13.989 -9.294 -7.603 1.00 12.97 150 ASP A C 1
ATOM 735 O O . ASP A 1 96 ? -13.479 -8.490 -6.814 1.00 13.28 150 ASP A O 1
ATOM 740 N N . ASN A 1 97 ? -13.601 -10.590 -7.673 1.00 11.24 151 ASN A N 1
ATOM 741 C CA . ASN A 1 97 ? -12.580 -11.119 -6.769 1.00 12.06 151 ASN A CA 1
ATOM 742 C C . ASN A 1 97 ? -11.189 -10.496 -6.996 1.00 11.61 151 ASN A C 1
ATOM 743 O O . ASN A 1 97 ? -10.367 -10.481 -6.061 1.00 11.83 151 ASN A O 1
ATOM 748 N N . VAL A 1 98 ? -10.926 -9.909 -8.192 1.00 9.13 152 VAL A N 1
ATOM 749 C CA . VAL A 1 98 ? -9.621 -9.289 -8.403 1.00 8.31 152 VAL A CA 1
ATOM 750 C C . VAL A 1 98 ? -9.479 -8.025 -7.557 1.00 10.69 152 VAL A C 1
ATOM 751 O O . VAL A 1 98 ? -8.355 -7.578 -7.317 1.00 10.48 152 VAL A O 1
ATOM 755 N N . LYS A 1 99 ? -10.618 -7.480 -7.073 1.00 9.56 153 LYS A N 1
ATOM 756 C CA . LYS A 1 99 ? -10.646 -6.199 -6.361 1.00 8.63 153 LYS A CA 1
ATOM 757 C C . LYS A 1 99 ? -10.532 -6.364 -4.834 1.00 11.83 153 LYS A C 1
ATOM 758 O O . LYS A 1 99 ? -10.610 -5.374 -4.130 1.00 11.29 153 LYS A O 1
ATOM 764 N N . PHE A 1 100 ? -10.295 -7.594 -4.314 1.00 10.80 154 PHE A N 1
ATOM 765 C CA . PHE A 1 100 ? -10.180 -7.798 -2.867 1.00 10.95 154 PHE A CA 1
ATOM 766 C C . PHE A 1 100 ? -9.068 -8.723 -2.573 1.00 12.44 154 PHE A C 1
ATOM 767 O O . PHE A 1 100 ? -9.047 -9.844 -3.109 1.00 11.61 154 PHE A O 1
ATOM 775 N N . SER A 1 101 ? -8.125 -8.312 -1.704 1.00 11.46 155 SER A N 1
ATOM 776 C CA . SER A 1 101 ? -7.046 -9.263 -1.386 1.00 10.74 155 SER A CA 1
ATOM 777 C C . SER A 1 101 ? -7.560 -10.504 -0.647 1.00 14.33 155 SER A C 1
ATOM 778 O O . SER A 1 101 ? -6.963 -11.570 -0.792 1.00 14.03 155 SER A O 1
ATOM 781 N N . ASN A 1 102 ? -8.713 -10.416 0.044 1.00 12.04 156 ASN A N 1
ATOM 782 C CA . ASN A 1 102 ? -9.287 -11.605 0.692 1.00 12.74 156 ASN A CA 1
ATOM 783 C C . ASN A 1 102 ? -9.705 -12.653 -0.315 1.00 15.66 156 ASN A C 1
ATOM 784 O O . ASN A 1 102 ? -9.766 -13.834 0.035 1.00 16.45 156 ASN A O 1
ATOM 789 N N . LEU A 1 103 ? -9.991 -12.222 -1.547 1.00 13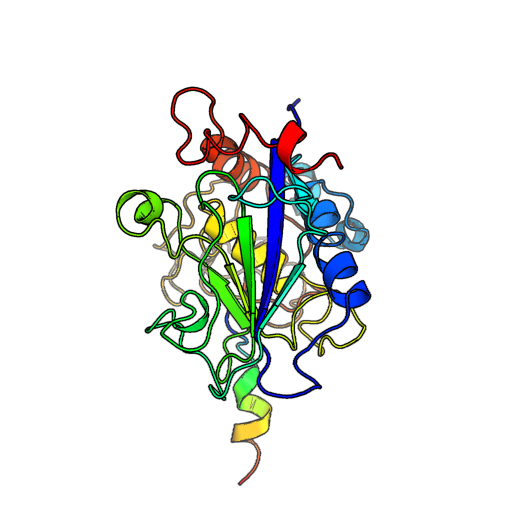.62 157 LEU A N 1
ATOM 790 C CA . LEU A 1 103 ? -10.479 -13.116 -2.589 1.00 13.88 157 LEU A CA 1
ATOM 791 C C . LEU A 1 103 ? -9.418 -13.403 -3.644 1.00 16.78 157 LEU A C 1
ATOM 792 O O . LEU A 1 103 ? -9.749 -13.892 -4.728 1.00 16.83 157 LEU A O 1
ATOM 797 N N . GLY A 1 104 ? -8.158 -13.139 -3.327 1.00 14.04 158 GLY A N 1
ATOM 798 C CA . GLY A 1 104 ? -7.050 -13.441 -4.223 1.00 14.09 158 GLY A CA 1
ATOM 799 C C . GLY A 1 104 ? -6.591 -12.303 -5.095 1.00 14.37 158 GLY A C 1
ATOM 800 O O . GLY A 1 104 ? -5.731 -12.497 -5.947 1.00 13.96 158 GLY A O 1
ATOM 801 N N . GLY A 1 105 ? -7.176 -11.128 -4.908 1.00 11.43 159 GLY A N 1
ATOM 802 C CA . GLY A 1 105 ? -6.805 -9.959 -5.697 1.00 12.19 159 GLY A CA 1
ATOM 803 C C . GLY A 1 105 ? -6.074 -8.897 -4.892 1.00 12.31 159 GLY A C 1
ATOM 804 O O . GLY A 1 105 ? -5.203 -9.210 -4.077 1.00 11.82 159 GLY A O 1
ATOM 805 N N . ASN A 1 106 ? -6.432 -7.626 -5.099 1.00 11.13 160 ASN A N 1
ATOM 806 C CA . ASN A 1 106 ? -5.813 -6.518 -4.366 1.00 10.49 160 ASN A CA 1
ATOM 807 C C . ASN A 1 106 ? -6.878 -5.456 -4.108 1.00 12.14 160 ASN A C 1
ATOM 808 O O . ASN A 1 106 ? -7.588 -5.065 -5.041 1.00 11.44 160 ASN A O 1
ATOM 813 N N . ASN A 1 107 ? -7.003 -4.986 -2.846 1.00 10.74 161 ASN A N 1
ATOM 814 C CA . ASN A 1 107 ? -7.979 -3.948 -2.527 1.00 10.23 161 ASN A CA 1
ATOM 815 C C . ASN A 1 107 ? -7.755 -2.684 -3.329 1.00 11.51 161 ASN A C 1
ATOM 816 O O . ASN A 1 107 ? -6.601 -2.296 -3.600 1.00 12.24 161 ASN A O 1
ATOM 821 N N . ALA A 1 108 ? -8.856 -1.999 -3.644 1.00 10.70 162 ALA A N 1
ATOM 822 C CA . ALA A 1 108 ? -8.763 -0.709 -4.309 1.00 11.13 162 ALA A CA 1
ATOM 823 C C . ALA A 1 108 ? -8.115 0.332 -3.397 1.00 13.18 162 ALA A C 1
ATOM 824 O O . ALA A 1 108 ? -8.274 0.315 -2.161 1.00 14.22 162 ALA A O 1
ATOM 826 N N . TRP A 1 109 ? -7.404 1.257 -4.018 1.00 10.78 163 TRP A N 1
ATOM 827 C CA . TRP A 1 109 ? -6.923 2.465 -3.374 1.00 10.64 163 TRP A CA 1
ATOM 828 C C . TRP A 1 109 ? -8.042 3.490 -3.475 1.00 13.37 163 TRP A C 1
ATOM 829 O O . TRP A 1 109 ? -8.592 3.670 -4.570 1.00 13.30 163 TRP A O 1
ATOM 840 N N . ASN A 1 110 ? -8.340 4.198 -2.365 1.00 12.82 164 ASN A N 1
ATOM 841 C CA . ASN A 1 110 ? -9.380 5.234 -2.257 1.00 12.39 164 ASN A CA 1
ATOM 842 C C . ASN A 1 110 ? -9.931 5.648 -3.635 1.00 13.98 164 ASN A C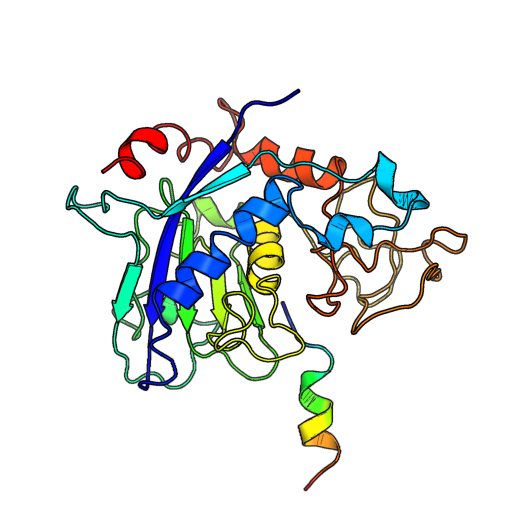 1
ATOM 843 O O . ASN A 1 110 ? -9.351 6.501 -4.302 1.00 12.73 164 ASN A O 1
ATOM 848 N N . THR A 1 111 ? -11.071 5.058 -4.029 1.00 12.01 165 THR A N 1
ATOM 849 C CA . THR A 1 111 ? -11.621 5.270 -5.376 1.00 11.08 165 THR A CA 1
ATOM 850 C C . THR A 1 111 ? -12.161 6.696 -5.606 1.00 14.13 165 THR A C 1
ATOM 851 O O . THR A 1 111 ? -12.439 7.041 -6.760 1.00 14.52 165 THR A O 1
ATOM 855 N N . ARG A 1 112 ? -12.228 7.534 -4.555 1.00 12.37 166 ARG A N 1
ATOM 856 C CA . ARG A 1 112 ? -12.570 8.932 -4.726 1.00 12.65 166 ARG A CA 1
ATOM 857 C C . ARG A 1 112 ? -11.360 9.703 -5.278 1.00 13.61 166 ARG A C 1
ATOM 858 O O . ARG A 1 112 ? -11.535 10.809 -5.790 1.00 13.70 166 ARG A O 1
ATOM 866 N N . ARG A 1 113 ? -10.125 9.166 -5.112 1.00 13.04 167 ARG A N 1
ATOM 867 C CA . ARG A 1 113 ? -8.911 9.911 -5.468 1.00 13.12 167 ARG A CA 1
ATOM 868 C C . ARG A 1 113 ? -8.029 9.221 -6.498 1.00 14.91 167 ARG A C 1
ATOM 869 O O . ARG A 1 113 ? -7.162 9.885 -7.086 1.00 15.87 167 ARG A O 1
ATOM 877 N N . TYR A 1 114 ? -8.231 7.916 -6.731 1.00 11.65 168 TYR A N 1
ATOM 878 C CA . TYR A 1 114 ? -7.438 7.186 -7.707 1.00 10.58 168 TYR A CA 1
ATOM 879 C C . TYR A 1 114 ? -8.303 6.414 -8.641 1.00 11.43 168 TYR A C 1
ATOM 880 O O . TYR A 1 114 ? -9.302 5.812 -8.220 1.00 11.49 168 TYR A O 1
ATOM 889 N N . LEU A 1 115 ? -7.885 6.362 -9.923 1.00 10.02 169 LEU A N 1
ATOM 890 C CA . LEU A 1 115 ? -8.436 5.393 -10.859 1.00 9.49 169 LEU A CA 1
ATOM 891 C C . LEU A 1 115 ? -7.646 4.100 -10.647 1.00 11.51 169 LEU A C 1
ATOM 892 O O . LEU A 1 115 ? -6.421 4.096 -10.838 1.00 10.84 169 LEU A O 1
ATOM 897 N N . ASN A 1 116 ? -8.331 3.031 -10.257 1.00 9.30 170 ASN A N 1
ATOM 898 C CA . ASN A 1 116 ? -7.697 1.731 -10.079 1.00 8.76 170 ASN A CA 1
ATOM 899 C C . ASN A 1 116 ? -7.852 0.927 -11.341 1.00 10.75 170 ASN A C 1
ATOM 900 O O . ASN A 1 116 ? -8.995 0.735 -11.822 1.00 10.62 170 ASN A O 1
ATOM 905 N N . ILE A 1 117 ? -6.714 0.436 -11.865 1.00 8.53 171 ILE A N 1
ATOM 906 C CA . ILE A 1 117 ? -6.726 -0.433 -13.044 1.00 8.41 171 ILE A CA 1
ATOM 907 C C . ILE A 1 117 ? -6.146 -1.776 -12.648 1.00 9.53 171 ILE A C 1
ATOM 908 O O . ILE A 1 117 ? -4.926 -1.875 -12.409 1.00 10.93 171 ILE A O 1
ATOM 913 N N . TRP A 1 118 ? -6.988 -2.796 -12.521 1.00 8.81 172 TRP A N 1
ATOM 914 C CA . TRP A 1 118 ? -6.481 -4.140 -12.229 1.00 8.11 172 TRP A CA 1
ATOM 915 C C . TRP A 1 118 ? -6.136 -4.868 -13.512 1.00 9.68 172 TRP A C 1
ATOM 916 O O . TRP A 1 118 ? -6.824 -4.717 -14.516 1.00 10.79 172 TRP A O 1
ATOM 927 N N . VAL A 1 119 ? -5.050 -5.619 -13.502 1.00 8.00 173 VAL A N 1
ATOM 928 C CA . VAL A 1 119 ? -4.593 -6.378 -14.666 1.00 7.76 173 VAL A CA 1
ATOM 929 C C . VAL A 1 119 ? -4.475 -7.825 -14.245 1.00 9.88 173 VAL A C 1
ATOM 930 O O . VAL A 1 119 ? -3.784 -8.126 -13.259 1.00 10.92 173 VAL A O 1
ATOM 934 N N . CYS A 1 120 ? -5.184 -8.731 -14.935 1.00 8.66 174 CYS A N 1
ATOM 935 C CA . CYS A 1 120 ? -5.247 -10.114 -14.502 1.00 8.82 174 CYS A CA 1
ATOM 936 C C . CYS A 1 120 ? -5.719 -11.014 -15.647 1.00 11.11 174 CYS A C 1
ATOM 937 O O . CYS A 1 120 ? -6.062 -10.545 -16.748 1.00 9.69 174 CYS A O 1
ATOM 940 N N . ASN A 1 121 ? -5.839 -12.317 -15.342 1.00 9.85 175 ASN A N 1
ATOM 941 C CA . ASN A 1 121 ? -6.370 -13.258 -16.290 1.00 9.88 175 ASN A CA 1
ATOM 942 C C . ASN A 1 121 ? -7.883 -13.249 -16.183 1.00 12.28 175 ASN A C 1
ATOM 943 O O . ASN A 1 121 ? -8.426 -13.435 -15.084 1.00 13.42 175 ASN A O 1
ATOM 948 N N . LEU A 1 122 ? -8.552 -12.983 -17.316 1.00 10.19 176 LEU A N 1
ATOM 949 C CA . LEU A 1 122 ? -10.026 -13.001 -17.397 1.00 9.82 176 LEU A CA 1
ATOM 950 C C . LEU A 1 122 ? -10.458 -14.132 -18.305 1.00 12.79 176 LEU A C 1
ATOM 951 O O . LEU A 1 122 ? -9.656 -14.683 -19.057 1.00 13.90 176 LEU A O 1
ATOM 956 N N . GLY A 1 123 ? -11.724 -14.510 -18.194 1.00 11.11 177 GLY A N 1
ATOM 957 C CA . GLY A 1 123 ? -12.188 -15.684 -18.914 1.00 11.43 177 GLY A CA 1
ATOM 958 C C . GLY A 1 123 ? -12.733 -15.458 -20.296 1.00 13.63 177 GLY A C 1
ATOM 959 O O . GLY A 1 123 ? -13.392 -14.451 -20.591 1.00 12.98 177 GLY A O 1
ATOM 960 N N . ASP A 1 124 ? -12.448 -16.444 -21.136 1.00 13.84 178 ASP A N 1
ATOM 961 C CA . ASP A 1 124 ? -12.946 -16.597 -22.490 1.00 14.46 178 ASP A CA 1
ATOM 962 C C . ASP A 1 124 ? -12.850 -15.312 -23.310 1.00 13.49 178 ASP A C 1
ATOM 963 O O . ASP A 1 124 ? -11.732 -14.851 -23.493 1.00 14.39 178 ASP A O 1
ATOM 968 N N . ASP A 1 125 ? -13.978 -14.731 -23.799 1.00 11.81 179 ASP A N 1
ATOM 969 C CA . ASP A 1 125 ? -13.942 -13.598 -24.703 1.00 11.02 179 ASP A CA 1
ATOM 970 C C . ASP A 1 125 ? -13.961 -12.246 -23.986 1.00 12.10 179 ASP A C 1
ATOM 971 O O . ASP A 1 125 ? -14.118 -11.215 -24.651 1.00 12.14 179 ASP A O 1
ATOM 976 N N . LEU A 1 126 ? -13.766 -12.230 -22.646 1.00 10.02 180 LEU A N 1
ATOM 977 C CA . LEU A 1 126 ? -13.752 -10.966 -21.929 1.00 9.75 180 LEU A CA 1
ATOM 978 C C . LEU A 1 126 ? -12.366 -10.314 -21.976 1.00 12.25 180 LEU A C 1
ATOM 979 O O . LEU A 1 126 ? -11.373 -10.882 -21.510 1.00 12.11 180 LEU A O 1
ATOM 984 N N . LEU A 1 127 ? -12.317 -9.125 -22.575 1.00 9.24 181 LEU A N 1
ATOM 985 C CA . LEU A 1 127 ? -11.083 -8.356 -22.700 1.00 9.00 181 LEU A CA 1
ATOM 986 C C . LEU A 1 127 ? -10.843 -7.469 -21.481 1.00 9.57 181 LEU A C 1
ATOM 987 O O . LEU A 1 127 ? -9.707 -7.116 -21.197 1.00 9.22 181 LEU A O 1
ATOM 992 N N . GLY A 1 128 ? -11.916 -7.027 -20.831 1.00 8.73 182 GLY A N 1
ATOM 993 C CA . GLY A 1 128 ? -11.797 -6.150 -19.673 1.00 8.39 182 GLY A CA 1
ATOM 994 C C . GLY A 1 128 ? -13.178 -5.733 -19.243 1.00 10.07 182 GLY A C 1
ATOM 995 O O . GLY A 1 128 ? -14.147 -6.023 -19.958 1.00 9.78 182 GLY A O 1
ATOM 996 N N . TYR A 1 129 ? -13.302 -5.114 -18.048 1.00 8.15 183 TYR A N 1
ATOM 997 C CA . TYR A 1 129 ? -14.620 -4.642 -17.638 1.00 8.54 183 TYR A CA 1
ATOM 998 C C . TYR A 1 129 ? -14.497 -3.458 -16.705 1.00 11.00 183 TYR A C 1
ATOM 999 O O . TYR A 1 129 ? -13.444 -3.249 -16.096 1.00 11.54 183 TYR A O 1
ATOM 1008 N N . ALA A 1 130 ? -15.576 -2.668 -16.601 1.00 9.40 184 ALA A N 1
ATOM 1009 C CA . ALA A 1 130 ? -15.593 -1.437 -15.831 1.00 9.27 184 ALA A CA 1
ATOM 1010 C C . ALA A 1 130 ? -16.747 -1.434 -14.844 1.00 12.37 184 ALA A C 1
ATOM 1011 O O . ALA A 1 130 ? -17.598 -2.320 -14.860 1.00 13.88 184 ALA A O 1
ATOM 1013 N N . GLN A 1 131 ? -16.740 -0.447 -13.964 1.00 10.25 185 GLN A N 1
ATOM 1014 C CA . GLN A 1 131 ? -17.883 -0.149 -13.128 1.00 10.50 185 GLN A CA 1
ATOM 1015 C C . GLN A 1 131 ? -18.326 1.256 -13.518 1.00 12.83 185 GLN A C 1
ATOM 1016 O O . GLN A 1 131 ? -17.483 2.157 -13.616 1.00 12.80 185 GLN A O 1
ATOM 1022 N N . PHE A 1 132 ? -19.636 1.431 -13.741 1.00 12.02 186 PHE A N 1
ATOM 1023 C CA . PHE A 1 132 ? -20.210 2.704 -14.183 1.00 13.18 186 PHE A CA 1
ATOM 1024 C C . PHE A 1 132 ? -20.408 3.678 -13.016 1.00 15.33 186 PHE A C 1
ATOM 1025 O O . PHE A 1 132 ? -20.601 3.252 -11.852 1.00 14.14 186 PHE A O 1
ATOM 1033 N N . PRO A 1 133 ? -20.423 5.003 -13.305 1.00 13.29 187 PRO A N 1
ATOM 1034 C CA . PRO A 1 133 ? -20.557 5.999 -12.225 1.00 13.02 187 PRO A CA 1
ATOM 1035 C C . PRO A 1 133 ? -21.843 5.850 -11.412 1.00 16.85 187 PRO A C 1
ATOM 1036 O O . PRO A 1 133 ? -21.805 6.219 -10.243 1.00 15.85 187 PRO A O 1
ATOM 1040 N N . PHE A 1 134 ? -22.945 5.277 -11.972 1.00 15.50 188 PHE A N 1
ATOM 1041 C CA . PHE A 1 134 ? -24.192 5.185 -11.180 1.00 16.06 188 PHE A CA 1
ATOM 1042 C C . PHE A 1 134 ? -24.026 4.264 -9.955 1.00 18.25 188 PHE A C 1
ATOM 1043 O O . PHE A 1 134 ? -24.847 4.349 -9.026 1.00 18.59 188 PHE A O 1
ATOM 1051 N N . GLU A 1 135 ? -22.994 3.380 -9.967 1.00 14.43 189 GLU A N 1
ATOM 1052 C CA . GLU A 1 135 ? -22.738 2.483 -8.850 1.00 15.85 189 GLU A CA 1
ATOM 1053 C C . GLU A 1 135 ? -21.706 3.030 -7.875 1.00 16.98 189 GLU A C 1
ATOM 1054 O O . GLU A 1 135 ? -21.366 2.337 -6.924 1.00 16.94 189 GLU A O 1
ATOM 1060 N N . PHE A 1 136 ? -21.234 4.268 -8.058 1.00 14.27 190 PHE A N 1
ATOM 1061 C CA . PHE A 1 136 ? -20.158 4.824 -7.224 1.00 14.70 190 PHE A CA 1
ATOM 1062 C C . PHE A 1 136 ? -20.551 5.013 -5.759 1.00 20.56 190 PHE A C 1
ATOM 1063 O O . PHE A 1 136 ? -19.713 4.777 -4.888 1.00 20.28 190 PHE A O 1
ATOM 1071 N N . GLN A 1 137 ? -21.806 5.415 -5.481 1.00 19.31 191 GLN A N 1
ATOM 1072 C CA . GLN A 1 137 ? -22.228 5.612 -4.098 1.00 21.16 191 GLN A CA 1
ATOM 1073 C C . GLN A 1 137 ? -22.458 4.297 -3.380 1.00 23.77 191 GLN A C 1
ATOM 1074 O O . GLN A 1 137 ? -22.113 4.194 -2.202 1.00 25.13 191 GLN A O 1
ATOM 1080 N N . THR A 1 138 ? -23.052 3.306 -4.056 1.00 18.68 192 THR A N 1
ATOM 1081 C CA . THR A 1 138 ? -23.386 2.021 -3.428 1.00 18.18 192 THR A CA 1
ATOM 1082 C C . THR A 1 138 ? -22.229 1.006 -3.442 1.00 20.17 192 THR A C 1
ATOM 1083 O O . THR A 1 138 ? -22.143 0.170 -2.531 1.00 21.16 192 THR A O 1
ATOM 1087 N N . LYS A 1 139 ? -21.341 1.065 -4.464 1.00 16.32 193 LYS A N 1
ATOM 1088 C CA . LYS A 1 139 ? -20.232 0.103 -4.600 1.00 15.16 193 LYS A CA 1
ATOM 1089 C C . LYS A 1 139 ? -18.896 0.846 -4.737 1.00 16.39 193 LYS A C 1
ATOM 1090 O O . LYS A 1 139 ? -18.133 0.605 -5.687 1.00 15.10 193 LYS A O 1
ATOM 1096 N N . PRO A 1 140 ? -18.545 1.736 -3.787 1.00 14.54 194 PRO A N 1
ATOM 1097 C CA . PRO A 1 140 ? -17.303 2.493 -3.955 1.00 15.03 194 PRO A CA 1
ATOM 1098 C C . PRO A 1 140 ? -16.037 1.638 -4.045 1.00 17.02 194 PRO A C 1
ATOM 1099 O O . PRO A 1 140 ? -15.126 2.009 -4.782 1.00 16.31 194 PRO A O 1
ATOM 1103 N N . ASN A 1 141 ? -15.961 0.512 -3.320 1.00 14.06 195 ASN A N 1
ATOM 1104 C CA . ASN A 1 141 ? -14.714 -0.250 -3.260 1.00 13.82 195 ASN A CA 1
ATOM 1105 C C . ASN A 1 141 ? -14.437 -1.088 -4.505 1.00 13.49 195 ASN A C 1
ATOM 1106 O O . ASN A 1 141 ? -13.341 -1.626 -4.646 1.00 14.43 195 ASN A O 1
ATOM 1111 N N . THR A 1 142 ? -15.399 -1.174 -5.423 1.00 11.20 196 THR A N 1
ATOM 1112 C CA . THR A 1 142 ? -15.168 -1.910 -6.655 1.00 10.72 196 THR A CA 1
ATOM 1113 C C . THR A 1 142 ? -15.164 -0.985 -7.874 1.00 12.92 196 THR A C 1
ATOM 1114 O O . THR A 1 142 ? -15.077 -1.470 -9.000 1.00 12.02 196 THR A O 1
ATOM 1118 N N . ASP A 1 143 ? -15.179 0.341 -7.664 1.00 11.20 197 ASP A N 1
ATOM 1119 C CA . ASP A 1 143 ? -15.090 1.274 -8.784 1.00 10.71 197 ASP A CA 1
ATOM 1120 C C . ASP A 1 143 ? -13.710 1.206 -9.420 1.00 13.30 197 ASP A C 1
ATOM 1121 O O . ASP A 1 143 ? -12.697 1.094 -8.716 1.00 13.74 197 ASP A O 1
ATOM 1126 N N . GLY A 1 144 ? -13.689 1.241 -10.754 1.00 10.18 198 GLY A N 1
ATOM 1127 C CA . GLY A 1 144 ? -12.445 1.191 -11.500 1.00 10.38 198 GLY A CA 1
ATOM 1128 C C . GLY A 1 144 ? -12.588 0.278 -12.689 1.00 10.73 198 GLY A C 1
ATOM 1129 O O . GLY A 1 144 ? -13.710 0.002 -13.142 1.00 10.11 198 GLY A O 1
ATOM 1130 N N . VAL A 1 145 ? -11.439 -0.170 -13.227 1.00 8.79 199 VAL A N 1
ATOM 1131 C CA . VAL A 1 145 ? -11.387 -0.910 -14.484 1.00 8.99 199 VAL A CA 1
ATOM 1132 C C . VAL A 1 145 ? -10.510 -2.139 -14.328 1.00 10.44 199 VAL A C 1
ATOM 1133 O O . VAL A 1 145 ? -9.531 -2.096 -13.571 1.00 9.41 199 VAL A O 1
ATOM 1137 N N . VAL A 1 146 ? -10.858 -3.239 -15.031 1.00 8.90 200 VAL A N 1
ATOM 1138 C CA . VAL A 1 146 ? -10.074 -4.469 -15.023 1.00 8.33 200 VAL A CA 1
ATOM 1139 C C . VAL A 1 146 ? -9.758 -4.793 -16.457 1.00 10.43 200 VAL A C 1
ATOM 1140 O O . VAL A 1 146 ? -10.653 -4.792 -17.315 1.00 8.97 200 VAL A O 1
ATOM 1144 N N . ILE A 1 147 ? -8.476 -5.105 -16.748 1.00 7.75 201 ILE A N 1
ATOM 1145 C CA . ILE A 1 147 ? -8.066 -5.436 -18.112 1.00 8.10 201 ILE A CA 1
ATOM 1146 C C . ILE A 1 147 ? -7.375 -6.784 -18.130 1.00 9.37 201 ILE A C 1
ATOM 1147 O O . ILE A 1 147 ? -6.547 -7.054 -17.262 1.00 9.61 201 ILE A O 1
ATOM 1152 N N . HIS A 1 148 ? -7.678 -7.627 -19.128 1.00 8.60 202 HIS A N 1
ATOM 1153 C CA . HIS A 1 148 ? -7.001 -8.896 -19.354 1.00 7.78 202 HIS A CA 1
ATOM 1154 C C . HIS A 1 148 ? -5.515 -8.614 -19.593 1.00 9.60 202 HIS A C 1
ATOM 1155 O O . HIS A 1 148 ? -5.182 -7.736 -20.430 1.00 9.76 202 HIS A O 1
ATOM 1162 N N . TYR A 1 149 ? -4.632 -9.347 -18.919 1.00 9.20 203 TYR A N 1
ATOM 1163 C CA . TYR A 1 149 ? -3.200 -9.098 -19.069 1.00 9.47 203 TYR A CA 1
ATOM 1164 C C . TYR A 1 149 ? -2.715 -9.269 -20.504 1.00 11.31 203 TYR A C 1
ATOM 1165 O O . TYR A 1 149 ? -1.707 -8.656 -20.853 1.00 13.14 203 TYR A O 1
ATOM 1174 N N . LYS A 1 150 ? -3.406 -10.079 -21.339 1.00 9.20 204 LYS A N 1
ATOM 1175 C CA . LYS A 1 150 ? -2.992 -10.230 -22.735 1.00 9.83 204 LYS A CA 1
ATOM 1176 C C . LYS A 1 150 ? -3.399 -9.022 -23.594 1.00 12.01 204 LYS A C 1
ATOM 1177 O O . LYS A 1 150 ? -3.065 -8.978 -24.766 1.00 12.47 204 LYS A O 1
ATOM 1183 N N . HIS A 1 151 ? -4.154 -8.062 -23.039 1.00 9.31 205 HIS A N 1
ATOM 1184 C CA . HIS A 1 151 ? -4.675 -6.945 -23.839 1.00 8.92 205 HIS A CA 1
ATOM 1185 C C . HIS A 1 151 ? -4.468 -5.638 -23.115 1.00 10.68 205 HIS A C 1
ATOM 1186 O O . HIS A 1 151 ? -5.284 -4.707 -23.221 1.00 12.56 205 HIS A O 1
ATOM 1193 N N . PHE A 1 152 ? -3.337 -5.558 -22.414 1.00 9.45 206 PHE A N 1
ATOM 1194 C CA . PHE A 1 152 ? -2.905 -4.384 -21.650 1.00 8.70 206 PHE A CA 1
ATOM 1195 C C . PHE A 1 152 ? -1.657 -3.829 -22.262 1.00 10.95 206 PHE A C 1
ATOM 1196 O O . PHE A 1 152 ? -0.686 -4.573 -22.477 1.00 11.66 206 PHE A O 1
ATOM 1204 N N . GLY A 1 153 ? -1.672 -2.534 -22.518 1.00 10.26 207 GLY A N 1
ATOM 1205 C CA . GLY A 1 153 ? -0.534 -1.903 -23.173 1.00 9.59 207 GLY A CA 1
ATOM 1206 C C . GLY A 1 153 ? -0.533 -2.077 -24.683 1.00 11.12 207 GLY A C 1
ATOM 1207 O O . GLY A 1 153 ? -1.367 -2.777 -25.254 1.00 13.00 207 GLY A O 1
ATOM 1208 N N . ARG A 1 154 ? 0.469 -1.500 -25.326 1.00 10.58 208 ARG A N 1
ATOM 1209 C CA . ARG A 1 154 ? 0.595 -1.492 -26.774 1.00 10.64 208 ARG A CA 1
ATOM 1210 C C . ARG A 1 154 ? 1.776 -2.349 -27.184 1.00 12.69 208 ARG A C 1
ATOM 1211 O O . ARG A 1 154 ? 2.901 -2.188 -26.667 1.00 12.51 208 ARG A O 1
ATOM 1219 N N . ASP A 1 155 ? 1.533 -3.260 -28.156 1.00 10.43 209 ASP A N 1
ATOM 1220 C CA . ASP A 1 155 ? 2.555 -4.191 -28.670 1.00 10.31 209 ASP A CA 1
ATOM 1221 C C . ASP A 1 155 ? 3.156 -4.947 -27.468 1.00 13.18 209 ASP A C 1
ATOM 1222 O O . ASP A 1 155 ? 2.417 -5.250 -26.525 1.00 12.26 209 ASP A O 1
ATOM 1227 N N . GLY A 1 156 ? 4.447 -5.240 -27.460 1.00 12.32 210 GLY A N 1
ATOM 1228 C CA . GLY A 1 156 ? 5.005 -5.933 -26.307 1.00 12.73 210 GLY A CA 1
ATOM 1229 C C . GLY A 1 156 ? 4.336 -7.269 -26.067 1.00 14.69 210 GLY A C 1
ATOM 1230 O O . GLY A 1 156 ? 4.227 -8.083 -26.986 1.00 16.55 210 GLY A O 1
ATOM 1231 N N . SER A 1 157 ? 3.842 -7.472 -24.853 1.00 12.70 211 SER A N 1
ATOM 1232 C CA . SER A 1 157 ? 3.193 -8.732 -24.478 1.00 12.29 211 SER A CA 1
ATOM 1233 C C . SER A 1 157 ? 1.705 -8.771 -24.873 1.00 14.96 211 SER A C 1
ATOM 1234 O O . SER A 1 157 ? 1.045 -9.800 -24.640 1.00 15.91 211 SER A O 1
ATOM 1237 N N . ALA A 1 158 ? 1.162 -7.681 -25.446 1.00 11.67 212 ALA A N 1
ATOM 1238 C CA . ALA A 1 158 ? -0.265 -7.670 -25.823 1.00 10.54 212 ALA A CA 1
ATOM 1239 C C . ALA A 1 158 ? -0.466 -8.462 -27.107 1.00 14.06 212 ALA A C 1
ATOM 1240 O O . ALA A 1 158 ? 0.423 -8.505 -27.967 1.00 16.24 212 ALA A O 1
ATOM 1242 N N . GLU A 1 159 ? -1.628 -9.106 -27.217 1.00 11.46 213 GLU A N 1
ATOM 1243 C CA . GLU A 1 159 ? -1.928 -10.030 -28.297 1.00 11.81 213 GLU A CA 1
ATOM 1244 C C . GLU A 1 159 ? -2.912 -9.459 -29.291 1.00 12.76 213 GLU A C 1
ATOM 1245 O O . GLU A 1 159 ? -3.962 -8.930 -28.929 1.00 12.22 213 GLU A O 1
ATOM 1251 N N . SER A 1 160 ? -2.524 -9.538 -30.561 1.00 12.62 214 SER A N 1
ATOM 1252 C CA . SER A 1 160 ? -3.330 -9.120 -31.693 1.00 12.17 214 SER A CA 1
ATOM 1253 C C . SER A 1 160 ? -4.633 -9.930 -31.717 1.00 14.47 214 SER A C 1
ATOM 1254 O O . SER A 1 160 ? -4.638 -11.107 -31.347 1.00 15.33 214 SER A O 1
ATOM 1257 N N . PRO A 1 161 ? -5.763 -9.323 -32.102 1.00 10.98 215 PRO A N 1
ATOM 1258 C CA . PRO A 1 161 ? -5.937 -7.973 -32.671 1.00 11.46 215 PRO A CA 1
ATOM 1259 C C . PRO A 1 161 ? -6.288 -6.911 -31.627 1.00 12.33 215 PRO A C 1
ATOM 1260 O O . PRO A 1 161 ? -6.723 -5.814 -32.000 1.00 12.83 215 PRO A O 1
ATOM 1264 N N . TYR A 1 162 ? -6.117 -7.211 -30.337 1.00 9.94 216 TYR A N 1
ATOM 1265 C CA . TYR A 1 162 ? -6.407 -6.226 -29.285 1.00 9.24 216 TYR A CA 1
ATOM 1266 C C . TYR A 1 162 ? -5.091 -5.929 -28.559 1.00 11.00 216 TYR A C 1
ATOM 1267 O O . TYR A 1 162 ? -4.880 -6.241 -27.379 1.00 10.75 216 TYR A O 1
ATOM 1276 N N . ASP A 1 163 ? -4.189 -5.315 -29.331 1.00 10.41 217 ASP A N 1
ATOM 1277 C CA . ASP A 1 163 ? -2.810 -5.101 -28.937 1.00 10.45 217 ASP A CA 1
ATOM 1278 C C . ASP A 1 163 ? -2.35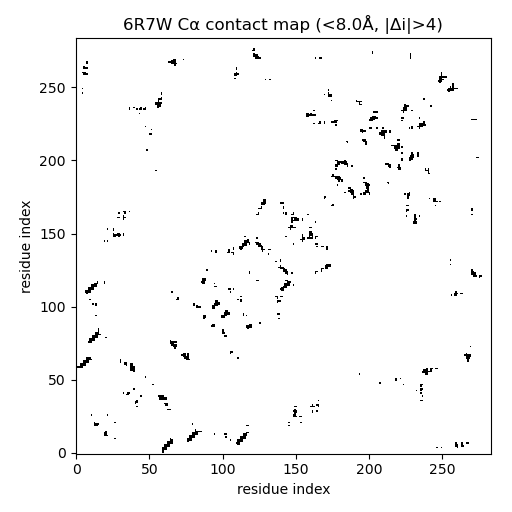9 -3.641 -29.059 1.00 10.87 217 ASP A C 1
ATOM 1279 O O . ASP A 1 163 ? -1.155 -3.391 -29.108 1.00 11.41 217 ASP A O 1
ATOM 1284 N N . LYS A 1 164 ? -3.292 -2.689 -29.070 1.00 9.26 218 LYS A N 1
ATOM 1285 C CA . LYS A 1 164 ? -2.885 -1.268 -29.137 1.00 8.89 218 LYS A CA 1
ATOM 1286 C C . LYS A 1 164 ? -3.396 -0.493 -27.908 1.00 10.83 218 LYS A C 1
ATOM 1287 O O . LYS A 1 164 ? -3.366 0.738 -27.903 1.00 10.41 218 LYS A O 1
ATOM 1293 N N . GLY A 1 165 ? -3.762 -1.208 -26.840 1.00 8.59 219 GLY A N 1
ATOM 1294 C CA . GLY A 1 165 ? -4.182 -0.616 -25.574 1.00 8.84 219 GLY A CA 1
ATOM 1295 C C . GLY A 1 165 ? -5.576 0.000 -25.585 1.00 9.25 219 GLY A C 1
ATOM 1296 O O . GLY A 1 165 ? -5.913 0.754 -24.657 1.00 9.55 219 GLY A O 1
ATOM 1297 N N . ARG A 1 166 ? -6.419 -0.359 -26.578 1.00 8.06 220 ARG A N 1
ATOM 1298 C CA . ARG A 1 166 ? -7.738 0.247 -26.680 1.00 7.71 220 ARG A CA 1
ATOM 1299 C C . ARG A 1 166 ? -8.805 -0.436 -25.799 1.00 9.59 220 ARG A C 1
ATOM 1300 O O . ARG A 1 166 ? -9.866 0.147 -25.587 1.00 9.84 220 ARG A O 1
ATOM 1308 N N . THR A 1 167 ? -8.508 -1.610 -25.219 1.00 9.02 221 THR A N 1
ATOM 1309 C CA . THR A 1 167 ? -9.481 -2.185 -24.271 1.00 7.90 221 THR A CA 1
ATOM 1310 C C . THR A 1 167 ? -9.610 -1.224 -23.096 1.00 9.58 221 THR A C 1
ATOM 1311 O O . THR A 1 167 ? -10.724 -0.874 -22.696 1.00 8.67 221 THR A O 1
ATOM 1315 N N . ALA A 1 168 ? -8.465 -0.714 -22.616 1.00 8.42 222 ALA A N 1
ATOM 1316 C CA . ALA A 1 168 ? -8.493 0.239 -21.526 1.00 8.26 222 ALA A CA 1
ATOM 1317 C C . ALA A 1 168 ? -9.146 1.566 -21.940 1.00 8.61 222 ALA A C 1
ATOM 1318 O O . ALA A 1 168 ? -9.872 2.129 -21.138 1.00 8.62 222 ALA A O 1
ATOM 1320 N N . THR A 1 169 ? -8.939 2.045 -23.180 1.00 8.51 223 THR A N 1
ATOM 1321 C CA . THR A 1 169 ? -9.626 3.275 -23.603 1.00 8.10 223 THR A CA 1
ATOM 1322 C C . THR A 1 169 ? -11.132 3.072 -23.527 1.00 9.41 223 THR A C 1
ATOM 1323 O O . THR A 1 169 ? -11.838 3.938 -22.989 1.00 9.13 223 THR A O 1
ATOM 1327 N N . HIS A 1 170 ? -11.611 1.940 -24.031 1.00 8.25 224 HIS A N 1
ATOM 1328 C CA . HIS A 1 170 ? -13.029 1.599 -24.025 1.00 8.38 224 HIS A CA 1
ATOM 1329 C C . HIS A 1 170 ? -13.568 1.495 -22.570 1.00 10.47 224 HIS A C 1
ATOM 1330 O O . HIS A 1 170 ? -14.599 2.098 -22.255 1.00 8.37 224 HIS A O 1
ATOM 1337 N N . GLU A 1 171 ? -12.844 0.792 -21.676 1.00 8.29 225 GLU A N 1
ATOM 1338 C CA . GLU A 1 171 ? -13.295 0.637 -20.288 1.00 7.56 225 GLU A CA 1
ATOM 1339 C C . GLU A 1 171 ? -13.252 1.934 -19.541 1.00 9.22 225 GLU A C 1
ATOM 1340 O O . GLU A 1 171 ? -14.178 2.192 -18.760 1.00 9.31 225 GLU A O 1
ATOM 1346 N N . VAL A 1 172 ? -12.213 2.768 -19.762 1.00 8.39 226 VAL A N 1
ATOM 1347 C CA . VAL A 1 172 ? -12.182 4.076 -19.095 1.00 8.98 226 VAL A CA 1
ATOM 1348 C C . VAL A 1 172 ? -13.360 4.923 -19.602 1.00 9.91 226 VAL A C 1
ATOM 1349 O O . VAL A 1 172 ? -13.983 5.635 -18.822 1.00 10.07 226 VAL A O 1
ATOM 1353 N N . GLY A 1 173 ? -13.725 4.754 -20.874 1.00 8.90 227 GLY A N 1
ATOM 1354 C CA . GLY A 1 173 ? -14.931 5.390 -21.393 1.00 8.28 227 GLY A CA 1
ATOM 1355 C C . GLY A 1 173 ? -16.161 5.025 -20.567 1.00 9.39 227 GLY A C 1
ATOM 1356 O O . GLY A 1 173 ? -16.920 5.908 -20.179 1.00 9.12 227 GLY A O 1
ATOM 1357 N N . HIS A 1 174 ? -16.371 3.727 -20.279 1.00 8.93 228 HIS A N 1
ATOM 1358 C CA . HIS A 1 174 ? -17.510 3.288 -19.443 1.00 9.20 228 HIS A CA 1
ATOM 1359 C C . HIS A 1 174 ? -17.401 3.841 -18.009 1.00 10.96 228 HIS A C 1
ATOM 1360 O O . HIS A 1 174 ? -18.393 4.260 -17.450 1.00 10.87 228 HIS A O 1
ATOM 1367 N N . TRP A 1 175 ? -16.174 3.851 -17.441 1.00 8.87 229 TRP A N 1
ATOM 1368 C CA . TRP A 1 175 ? -15.922 4.369 -16.102 1.00 8.86 229 TRP A CA 1
ATOM 1369 C C . TRP A 1 175 ? -16.271 5.874 -16.083 1.00 10.96 229 TRP A C 1
ATOM 1370 O O . TRP A 1 175 ? -16.660 6.409 -15.034 1.00 11.01 229 TRP A O 1
ATOM 1381 N N . LEU A 1 176 ? -16.207 6.507 -17.263 1.00 9.04 230 LEU A N 1
ATOM 1382 C CA . LEU A 1 176 ? -16.582 7.899 -17.433 1.00 9.64 230 LEU A CA 1
ATOM 1383 C C . LEU A 1 176 ? -17.978 8.063 -18.086 1.00 12.11 230 LEU A C 1
ATOM 1384 O O . LEU A 1 176 ? -18.257 9.083 -18.723 1.00 11.97 230 LEU A O 1
ATOM 1389 N N . ASP A 1 177 ? -18.869 7.072 -17.863 1.00 10.23 231 ASP A N 1
ATOM 1390 C CA . ASP A 1 177 ? -20.306 7.133 -18.164 1.00 10.59 231 ASP A CA 1
ATOM 1391 C C . ASP A 1 177 ? -20.672 6.892 -19.632 1.00 11.94 231 ASP A C 1
ATOM 1392 O O . ASP A 1 177 ? -21.851 6.986 -19.966 1.00 12.92 231 ASP A O 1
ATOM 1397 N N . LEU A 1 178 ? -19.724 6.527 -20.494 1.00 9.45 232 LEU A N 1
ATOM 1398 C CA . LEU A 1 178 ? -20.133 6.264 -21.873 1.00 9.02 232 LEU A CA 1
ATOM 1399 C C . LEU A 1 178 ? -20.739 4.885 -22.021 1.00 10.99 232 LEU A C 1
ATOM 1400 O O . LEU A 1 178 ? -20.297 3.920 -21.364 1.00 10.75 232 LEU A O 1
ATOM 1405 N N . ARG A 1 179 ? -21.744 4.795 -22.899 1.00 9.97 233 ARG A N 1
ATOM 1406 C CA . ARG A 1 179 ? -22.381 3.514 -23.227 1.00 9.62 233 ARG A CA 1
ATOM 1407 C C . ARG A 1 179 ? -22.025 3.104 -24.648 1.00 10.17 233 ARG A C 1
ATOM 1408 O O . ARG A 1 179 ? -21.559 3.917 -25.465 1.00 10.20 233 ARG A O 1
ATOM 1416 N N . HIS A 1 180 ? -22.198 1.806 -24.921 1.00 9.58 234 HIS A N 1
ATOM 1417 C CA . HIS A 1 180 ? -21.977 1.275 -26.268 1.00 8.50 234 HIS A CA 1
ATOM 1418 C C . HIS A 1 180 ? -22.701 2.096 -27.300 1.00 10.68 234 HIS A C 1
ATOM 1419 O O . HIS A 1 180 ? -23.882 2.428 -27.140 1.00 10.40 234 HIS A O 1
ATOM 1426 N N . ILE A 1 181 ? -21.993 2.398 -28.390 1.00 9.46 235 ILE A N 1
ATOM 1427 C CA . ILE A 1 181 ? -22.518 3.296 -29.424 1.00 8.68 235 ILE A CA 1
ATOM 1428 C C . ILE A 1 181 ? -23.813 2.744 -30.062 1.00 11.31 235 ILE A C 1
ATOM 1429 O O . ILE A 1 181 ? -24.664 3.535 -30.473 1.00 11.07 235 ILE A O 1
ATOM 1434 N N . TRP A 1 182 ? -23.982 1.418 -30.091 1.00 9.31 236 TRP A N 1
ATOM 1435 C CA . TRP A 1 182 ? -25.174 0.820 -30.710 1.00 10.02 236 TRP A CA 1
ATOM 1436 C C . TRP A 1 182 ? -26.367 0.767 -29.738 1.00 11.71 236 TRP A C 1
ATOM 1437 O O . TRP A 1 182 ? -27.466 0.380 -30.141 1.00 11.97 236 TRP A O 1
ATOM 1448 N N . GLY A 1 183 ? -26.174 1.135 -28.476 1.00 9.35 237 GLY A N 1
ATOM 1449 C CA . GLY A 1 183 ? -27.312 1.185 -27.562 1.00 10.81 237 GLY A CA 1
ATOM 1450 C C . GLY A 1 183 ? -27.718 -0.088 -26.839 1.00 14.39 237 GLY A C 1
ATOM 1451 O O . GLY A 1 183 ? -28.787 -0.096 -26.217 1.00 16.07 237 GLY A O 1
ATOM 1452 N N . ASP A 1 184 ? -26.924 -1.192 -26.953 1.00 11.84 238 ASP A N 1
ATOM 1453 C CA . ASP A 1 184 ? -27.141 -2.452 -26.193 1.00 12.82 238 ASP A CA 1
ATOM 1454 C C . ASP A 1 184 ? -28.557 -2.956 -26.375 1.00 18.35 238 ASP A 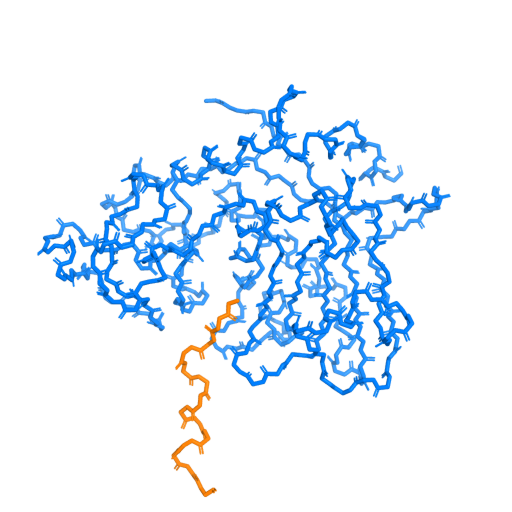C 1
ATOM 1455 O O . ASP A 1 184 ? -29.247 -3.316 -25.406 1.00 17.87 238 ASP A O 1
ATOM 1460 N N . ASP A 1 185 ? -28.986 -2.984 -27.622 1.00 15.18 239 ASP A N 1
ATOM 1461 C CA . ASP A 1 185 ? -30.364 -3.343 -27.947 1.00 14.48 239 ASP A CA 1
ATOM 1462 C C . ASP A 1 185 ? -30.426 -4.480 -28.992 1.00 20.82 239 ASP A C 1
ATOM 1463 O O . ASP A 1 185 ? -31.444 -4.651 -29.681 1.00 20.06 239 ASP A O 1
ATOM 1468 N N . GLY A 1 186 ? -29.324 -5.225 -29.107 1.00 18.57 240 GLY A N 1
ATOM 1469 C CA . GLY A 1 186 ? -29.231 -6.398 -29.977 1.00 20.70 240 GLY A CA 1
ATOM 1470 C C . GLY A 1 186 ? -29.441 -6.219 -31.462 1.00 25.63 240 GLY A C 1
ATOM 1471 O O . GLY A 1 186 ? -29.803 -7.179 -32.151 1.00 27.67 240 GLY A O 1
ATOM 1472 N N . GLY A 1 187 ? -29.220 -5.011 -31.964 1.00 17.93 241 GLY A N 1
ATOM 1473 C CA . GLY A 1 187 ? -29.351 -4.755 -33.388 1.00 16.86 241 GLY A CA 1
ATOM 1474 C C . GLY A 1 187 ? -30.471 -3.826 -33.773 1.00 17.07 241 GLY A C 1
ATOM 1475 O O . GLY A 1 187 ? -30.553 -3.407 -34.934 1.00 19.11 241 GLY A O 1
ATOM 1476 N N . SER A 1 188 ? -31.353 -3.490 -32.795 1.00 14.83 242 SER A N 1
ATOM 1477 C CA A SER A 1 188 ? -32.498 -2.649 -33.110 0.62 14.25 242 SER A CA 1
ATOM 1478 C CA B SER A 1 188 ? -32.507 -2.629 -33.022 0.38 14.10 242 SER A CA 1
ATOM 1479 C C . SER A 1 188 ? -32.093 -1.174 -33.215 1.00 16.48 242 SER A C 1
ATOM 1480 O O . SER A 1 188 ? -30.934 -0.824 -33.001 1.00 14.14 242 SER A O 1
ATOM 1485 N N . CYS A 1 189 ? -33.038 -0.312 -33.576 1.00 15.12 243 CYS A N 1
ATOM 1486 C CA . CYS A 1 189 ? -32.747 1.115 -33.690 1.00 15.93 243 CYS A CA 1
ATOM 1487 C C . CYS A 1 189 ? -33.304 1.879 -32.496 1.00 16.21 243 CYS A C 1
ATOM 1488 O O . CYS A 1 189 ? -33.159 3.091 -32.445 1.00 14.91 243 CYS A O 1
ATOM 1491 N N . SER A 1 190 ? -33.907 1.182 -31.519 1.00 12.74 244 SER A N 1
ATOM 1492 C CA . SER A 1 190 ? -34.609 1.877 -30.431 1.00 13.61 244 SER A CA 1
ATOM 1493 C C . SER A 1 190 ? -33.769 2.171 -29.205 1.00 16.70 244 SER A C 1
ATOM 1494 O O . SER A 1 190 ? -34.108 3.097 -28.460 1.00 16.91 244 SER A O 1
ATOM 1497 N N . GLY A 1 191 ? -32.665 1.449 -29.014 1.00 14.25 245 GLY A N 1
ATOM 1498 C CA . GLY A 1 191 ? -31.756 1.746 -27.920 1.00 13.63 245 GLY A CA 1
ATOM 1499 C C . GLY A 1 191 ? -30.925 2.966 -28.266 1.00 13.77 245 GLY A C 1
ATOM 1500 O O . GLY A 1 191 ? -30.909 3.418 -29.414 1.00 14.96 245 GLY A O 1
ATOM 1501 N N . THR A 1 192 ? -30.288 3.547 -27.260 1.00 12.95 246 THR A N 1
ATOM 1502 C CA . THR A 1 192 ? -29.510 4.763 -27.455 1.00 12.42 246 THR A CA 1
ATOM 1503 C C . THR A 1 192 ? -28.277 4.753 -26.593 1.00 14.51 246 THR A C 1
ATOM 1504 O O . THR A 1 192 ? -28.264 4.118 -25.538 1.00 15.10 246 THR A O 1
ATOM 1508 N N . ASP A 1 193 ? -27.261 5.521 -27.007 1.00 10.78 247 ASP A N 1
ATOM 1509 C CA . ASP A 1 193 ? -26.107 5.723 -26.140 1.00 9.83 247 ASP A CA 1
ATOM 1510 C C . ASP A 1 193 ? -26.229 7.105 -25.487 1.00 12.54 247 ASP A C 1
ATOM 1511 O O . ASP A 1 193 ? -25.326 7.537 -24.761 1.00 11.64 247 ASP A O 1
ATOM 1516 N N . ASN A 1 194 ? -27.357 7.815 -25.745 1.00 11.05 248 ASN A N 1
ATOM 1517 C CA . ASN A 1 194 ? -27.633 9.170 -25.231 1.00 11.79 248 ASN A CA 1
ATOM 1518 C C . ASN A 1 194 ? -26.533 10.165 -25.620 1.00 13.90 248 ASN A C 1
ATOM 1519 O O . ASN A 1 194 ? -26.239 11.100 -24.878 1.00 15.41 248 ASN A O 1
ATOM 1524 N N . ILE A 1 195 ? -25.974 9.997 -26.827 1.00 10.37 249 ILE A N 1
ATOM 1525 C CA . ILE A 1 195 ? -25.019 10.928 -27.446 1.00 9.84 249 ILE A CA 1
ATOM 1526 C C . ILE A 1 195 ? -25.564 11.262 -28.833 1.00 11.35 249 ILE A C 1
ATOM 1527 O O . ILE A 1 195 ? -25.650 10.394 -29.721 1.00 11.16 249 ILE A O 1
ATOM 1532 N N . ALA A 1 196 ? -25.917 12.527 -29.038 1.00 10.61 250 ALA A N 1
ATOM 1533 C CA . ALA A 1 196 ? -26.538 12.920 -30.288 1.00 11.19 250 ALA A CA 1
ATOM 1534 C C . ALA A 1 196 ? -25.607 12.848 -31.489 1.00 12.55 250 ALA A C 1
ATOM 1535 O O . ALA A 1 196 ? -26.085 12.506 -32.581 1.00 14.69 250 ALA A O 1
ATOM 1537 N N . ASP A 1 197 ? -24.289 13.100 -31.319 1.00 10.43 251 ASP A N 1
ATOM 1538 C CA . ASP A 1 197 ? -23.383 13.108 -32.460 1.00 9.38 251 ASP A CA 1
ATOM 1539 C C . ASP A 1 197 ? -22.789 11.742 -32.796 1.00 11.88 251 ASP A C 1
ATOM 1540 O O . ASP A 1 197 ? -22.044 11.642 -33.777 1.00 12.05 251 ASP A O 1
ATOM 1545 N N . THR A 1 198 ? -23.215 10.676 -32.081 1.00 8.94 252 THR A N 1
ATOM 1546 C CA . THR A 1 198 ? -22.891 9.324 -32.542 1.00 8.97 252 THR A CA 1
ATOM 1547 C C . THR A 1 198 ? -24.124 8.872 -33.334 1.00 10.87 252 THR A C 1
ATOM 1548 O O . THR A 1 198 ? -25.226 8.806 -32.783 1.00 9.69 252 THR A O 1
ATOM 1552 N N . PRO A 1 199 ? -23.966 8.562 -34.622 1.00 9.45 253 PRO A N 1
ATOM 1553 C CA . PRO A 1 199 ? -25.139 8.154 -35.430 1.00 10.16 253 PRO A CA 1
ATOM 1554 C C . PRO A 1 199 ? -25.855 6.943 -34.828 1.00 11.50 253 PRO A C 1
ATOM 1555 O O . PRO A 1 199 ? -25.199 6.006 -34.333 1.00 10.81 253 PRO A O 1
ATOM 1559 N N . ASN A 1 200 ? -27.182 6.925 -34.925 1.00 10.89 254 ASN A N 1
ATOM 1560 C CA . ASN A 1 200 ? -27.928 5.764 -34.434 1.00 10.62 254 ASN A CA 1
ATOM 1561 C C . ASN A 1 200 ? -27.406 4.512 -35.161 1.00 13.62 254 ASN A C 1
ATOM 1562 O O . ASN A 1 200 ? -27.153 4.536 -36.362 1.00 12.78 254 ASN A O 1
ATOM 1567 N N . GLN A 1 201 ? -27.195 3.440 -34.407 1.00 11.29 255 GLN A N 1
ATOM 1568 C CA . GLN A 1 201 ? -26.551 2.244 -34.936 1.00 9.73 255 GLN A CA 1
ATOM 1569 C C . GLN A 1 201 ? -27.291 1.026 -34.451 1.00 11.35 255 GLN A C 1
ATOM 1570 O O . GLN A 1 201 ? -27.760 1.004 -33.307 1.00 10.62 255 GLN A O 1
ATOM 1576 N N . GLY A 1 202 ? -27.416 0.040 -35.317 1.00 11.75 256 GLY A N 1
ATOM 1577 C CA . GLY A 1 202 ? -28.149 -1.185 -35.018 1.00 11.14 256 GLY A CA 1
ATOM 1578 C C . GLY A 1 202 ? -27.446 -1.997 -33.959 1.00 11.43 256 GLY A C 1
ATOM 1579 O O . GLY A 1 202 ? -27.772 -1.914 -32.766 1.00 11.24 256 GLY A O 1
ATOM 1580 N N . GLY A 1 203 ? -26.479 -2.788 -34.397 1.00 11.64 257 GLY A N 1
ATOM 1581 C CA . GLY A 1 203 ? -25.714 -3.618 -33.484 1.00 11.69 257 GLY A CA 1
ATOM 1582 C C . GLY A 1 203 ? -24.247 -3.257 -33.429 1.00 12.22 257 GLY A C 1
ATOM 1583 O O . GLY A 1 203 ? -23.798 -2.307 -34.082 1.00 11.00 257 GLY A O 1
ATOM 1584 N N . TYR A 1 204 ? -23.463 -4.037 -32.684 1.00 10.20 258 TYR A N 1
ATOM 1585 C CA . TYR A 1 204 ? -22.034 -3.753 -32.644 1.00 8.61 258 TYR A CA 1
ATOM 1586 C C . TYR A 1 204 ? -21.338 -4.130 -33.948 1.00 9.72 258 TYR A C 1
ATOM 1587 O O . TYR A 1 204 ? -21.814 -4.965 -34.741 1.00 12.02 258 TYR A O 1
ATOM 1596 N N . ASN A 1 205 ? -20.166 -3.515 -34.125 1.00 9.14 259 ASN A N 1
ATOM 1597 C CA . ASN A 1 205 ? -19.253 -3.839 -35.208 1.00 9.93 259 ASN A CA 1
ATOM 1598 C C . ASN A 1 205 ? -18.069 -4.604 -34.669 1.00 13.04 259 ASN A C 1
ATOM 1599 O O . ASN A 1 205 ? -17.787 -4.570 -33.473 1.00 13.00 259 ASN A O 1
ATOM 1604 N N . GLU A 1 206 ? -17.396 -5.355 -35.552 1.00 11.29 260 GLU A N 1
ATOM 1605 C CA . GLU A 1 206 ? -16.247 -6.172 -35.170 1.00 11.32 260 GLU A CA 1
ATOM 1606 C C . GLU A 1 206 ? -15.173 -6.063 -36.217 1.00 11.48 260 GLU A C 1
ATOM 1607 O O . GLU A 1 206 ? -15.413 -5.608 -37.327 1.00 12.07 260 GLU A O 1
ATOM 1613 N N . GLY A 1 207 ? -13.961 -6.465 -35.860 1.00 10.89 261 GLY A N 1
ATOM 1614 C CA . GLY A 1 207 ? -12.891 -6.443 -36.841 1.00 10.12 261 GLY A CA 1
ATOM 1615 C C . GLY A 1 207 ? -12.545 -5.050 -37.327 1.00 11.46 261 GLY A C 1
ATOM 1616 O O . GLY A 1 207 ? -12.506 -4.083 -36.542 1.00 10.38 261 GLY A O 1
ATOM 1617 N N . CYS A 1 208 ? -12.312 -4.938 -38.636 1.00 12.00 262 CYS A N 1
ATOM 1618 C CA . CYS A 1 208 ? -11.959 -3.682 -39.290 1.00 11.69 262 CYS A CA 1
ATOM 1619 C C . CYS A 1 208 ? -12.920 -3.420 -40.456 1.00 10.91 262 CYS A C 1
ATOM 1620 O O . CYS A 1 208 ? -12.632 -3.760 -41.612 1.00 12.97 262 CYS A O 1
ATOM 1623 N N . PRO A 1 209 ? -14.079 -2.809 -40.162 1.00 10.24 263 PRO A N 1
ATOM 1624 C CA . PRO A 1 209 ? -15.082 -2.561 -41.215 1.00 9.60 263 PRO A CA 1
ATOM 1625 C C . PRO A 1 209 ? -14.624 -1.576 -42.289 1.00 10.75 263 PRO A C 1
ATOM 1626 O O . PRO A 1 209 ? -13.653 -0.850 -42.120 1.00 11.53 263 PRO A O 1
ATOM 1630 N N . SER A 1 210 ? -15.354 -1.596 -43.400 1.00 10.52 264 SER A N 1
ATOM 1631 C CA . SER A 1 210 ? -15.120 -0.733 -44.550 1.00 9.93 264 SER A CA 1
ATOM 1632 C C . SER A 1 210 ? -16.054 0.464 -44.471 1.00 12.86 264 SER A C 1
ATOM 1633 O O . SER A 1 210 ? -17.253 0.330 -44.174 1.00 12.92 264 SER A O 1
ATOM 1636 N N . PHE A 1 211 ? -15.481 1.647 -44.714 1.00 11.54 265 PHE A N 1
ATOM 1637 C CA . PHE A 1 211 ? -16.196 2.907 -44.674 1.00 10.62 265 PHE A CA 1
ATOM 1638 C C . PHE A 1 211 ? -16.671 3.340 -46.072 1.00 13.60 265 PHE A C 1
ATOM 1639 O O . PHE A 1 211 ? -15.901 3.273 -47.039 1.00 12.50 265 PHE A O 1
ATOM 1647 N N . PRO A 1 212 ? -17.929 3.811 -46.192 1.00 11.00 266 PRO A N 1
ATOM 1648 C CA . PRO A 1 212 ? -18.945 3.938 -45.133 1.00 11.61 266 PRO A CA 1
ATOM 1649 C C . PRO A 1 212 ? -19.716 2.652 -44.912 1.00 14.06 266 PRO A C 1
ATOM 1650 O O . PRO A 1 212 ? -19.887 1.847 -45.845 1.00 15.24 266 PRO A O 1
ATOM 1654 N N . LYS A 1 213 ? -20.163 2.459 -43.661 1.00 11.73 267 LYS A N 1
ATOM 1655 C CA A LYS A 1 213 ? -20.978 1.311 -43.293 0.51 10.90 267 LYS A CA 1
ATOM 1656 C CA B LYS A 1 213 ? -20.975 1.312 -43.291 0.49 10.94 267 LYS A CA 1
ATOM 1657 C C . LYS A 1 213 ? -22.338 1.806 -42.838 1.00 12.99 267 LYS A C 1
ATOM 1658 O O . LYS A 1 213 ? -22.470 2.357 -41.744 1.00 11.99 267 LYS A O 1
ATOM 1669 N N . THR A 1 214 ? -23.337 1.643 -43.683 1.00 13.82 268 THR A N 1
ATOM 1670 C CA . THR A 1 214 ? -24.680 2.050 -43.328 1.00 13.70 268 THR A CA 1
ATOM 1671 C C . THR A 1 214 ? -25.378 0.841 -42.729 1.00 16.49 268 THR A C 1
ATOM 1672 O O . THR A 1 214 ? -24.937 -0.293 -42.931 1.00 16.30 268 THR A O 1
ATOM 1676 N N . ASP A 1 215 ? -26.467 1.078 -41.996 1.00 14.04 269 ASP A N 1
ATOM 1677 C CA . ASP A 1 215 ? -27.281 -0.003 -41.448 1.00 13.82 269 ASP A CA 1
ATOM 1678 C C . ASP A 1 215 ? -28.738 0.492 -41.434 1.00 16.72 269 ASP A C 1
ATOM 1679 O O . ASP A 1 215 ? -29.019 1.578 -41.935 1.00 16.81 269 ASP A O 1
ATOM 1684 N N . HIS A 1 216 ? -29.681 -0.286 -40.889 1.00 17.92 270 HIS A N 1
ATOM 1685 C CA . HIS A 1 216 ? -31.064 0.167 -40.948 1.00 19.10 270 HIS A CA 1
ATOM 1686 C C . HIS A 1 216 ? -31.352 1.402 -40.074 1.00 19.83 270 HIS A C 1
ATOM 1687 O O . HIS A 1 216 ? -32.353 2.078 -40.306 1.00 20.46 270 HIS A O 1
ATOM 1694 N N . CYS A 1 217 ? -30.457 1.743 -39.131 1.00 15.02 271 CYS A N 1
ATOM 1695 C CA . CYS A 1 217 ? -30.633 2.922 -38.278 1.00 14.88 271 CYS A CA 1
ATOM 1696 C C . CYS A 1 217 ? -30.084 4.200 -38.931 1.00 17.31 271 CYS A C 1
ATOM 1697 O O . CYS A 1 217 ? -30.686 5.261 -38.755 1.00 17.92 271 CYS A O 1
ATOM 1700 N N . THR A 1 218 ? -28.911 4.115 -39.581 1.00 14.44 272 THR A N 1
ATOM 1701 C CA . THR A 1 218 ? -28.301 5.233 -40.318 1.00 11.92 272 THR A CA 1
ATOM 1702 C C . THR A 1 218 ? -28.058 4.671 -41.703 1.00 14.57 272 THR A C 1
ATOM 1703 O O . THR A 1 218 ? -27.046 3.987 -41.928 1.00 14.30 272 THR A O 1
ATOM 1707 N N . ASN A 1 219 ? -29.039 4.874 -42.600 1.00 15.08 273 ASN A N 1
ATOM 1708 C CA . ASN A 1 219 ? -29.012 4.197 -43.891 1.00 15.39 273 ASN A CA 1
ATOM 1709 C C . ASN A 1 219 ? -28.312 4.961 -45.015 1.00 19.01 273 ASN A C 1
ATOM 1710 O O . ASN A 1 219 ? -28.300 4.481 -46.151 1.00 19.43 273 ASN A O 1
ATOM 1715 N N . THR A 1 220 ? -27.722 6.107 -44.712 1.00 15.75 274 THR A N 1
ATOM 1716 C CA . THR A 1 220 ? -27.007 6.887 -45.735 1.00 16.40 274 THR A CA 1
ATOM 1717 C C . THR A 1 220 ? -25.614 7.226 -45.244 1.00 17.95 274 THR A C 1
ATOM 1718 O O . THR A 1 220 ? -25.374 7.343 -44.023 1.00 15.61 274 THR A O 1
ATOM 1722 N N . SER A 1 221 ? -24.683 7.407 -46.199 1.00 15.51 275 SER A N 1
ATOM 1723 C CA . SER A 1 221 ? -23.318 7.826 -45.910 1.00 14.89 275 SER A CA 1
ATOM 1724 C C . SER A 1 221 ? -23.344 9.131 -45.103 1.00 15.98 275 SER A C 1
ATOM 1725 O O . SER A 1 221 ? -24.213 9.977 -45.350 1.00 17.23 275 SER A O 1
ATOM 1728 N N . PRO A 1 222 ? -22.505 9.288 -44.054 1.00 12.61 276 PRO A N 1
ATOM 1729 C CA . PRO A 1 222 ? -21.339 8.467 -43.709 1.00 12.37 276 PRO A CA 1
ATOM 1730 C C . PRO A 1 222 ? -21.599 7.254 -42.834 1.00 13.70 276 PRO A C 1
ATOM 1731 O O . PRO A 1 222 ? -20.627 6.624 -42.440 1.00 13.81 276 PRO A O 1
ATOM 1735 N N . GLY A 1 223 ? -22.849 6.869 -42.630 1.00 11.56 277 GLY A N 1
ATOM 1736 C CA . GLY A 1 223 ? -23.140 5.658 -41.872 1.00 10.77 277 GLY A CA 1
ATOM 1737 C C . GLY A 1 223 ? -22.780 5.714 -40.410 1.00 11.48 277 GLY A C 1
ATOM 1738 O O . GLY A 1 223 ? -22.800 6.773 -39.763 1.00 11.71 277 GLY A O 1
ATOM 1739 N N . VAL A 1 224 ? -22.433 4.539 -39.887 1.00 9.94 278 VAL A N 1
ATOM 1740 C CA . VAL A 1 224 ? -22.195 4.371 -38.458 1.00 9.99 278 VAL A CA 1
ATOM 1741 C C . VAL A 1 224 ? -20.716 4.555 -38.109 1.00 11.20 278 VAL A C 1
ATOM 1742 O O . VAL A 1 224 ? -19.821 4.252 -38.901 1.00 11.39 278 VAL A O 1
ATOM 1746 N N . MET A 1 225 ? -20.477 5.049 -36.888 1.00 8.76 279 MET A N 1
ATOM 1747 C CA A MET A 1 225 ? -19.126 5.358 -36.456 0.65 8.45 279 MET A CA 1
ATOM 1748 C CA B MET A 1 225 ? -19.124 5.340 -36.410 0.35 7.66 279 MET A CA 1
ATOM 1749 C C . MET A 1 225 ? -18.479 4.100 -35.819 1.00 11.01 279 MET A C 1
ATOM 1750 O O . MET A 1 225 ? -18.228 4.038 -34.603 1.00 10.56 279 MET A O 1
ATOM 1759 N N . PHE A 1 226 ? -18.189 3.103 -36.658 1.00 9.33 280 PHE A N 1
ATOM 1760 C CA . PHE A 1 226 ? -17.618 1.841 -36.155 1.00 8.77 280 PHE A CA 1
ATOM 1761 C C . PHE A 1 226 ? -16.203 1.971 -35.631 1.00 10.96 280 PHE A C 1
ATOM 1762 O O . PHE A 1 226 ? -15.692 1.031 -34.999 1.00 11.03 280 PHE A O 1
ATOM 1770 N N . MET A 1 227 ? -15.564 3.124 -35.885 1.00 8.48 281 MET A N 1
ATOM 1771 C CA . MET A 1 227 ? -14.199 3.382 -35.433 1.00 8.35 281 MET A CA 1
ATOM 1772 C C . MET A 1 227 ? -14.219 4.173 -34.109 1.00 9.44 281 MET A C 1
ATOM 1773 O O . MET A 1 227 ? -13.189 4.631 -33.619 1.00 9.57 281 MET A O 1
ATOM 1778 N N . ASN A 1 228 ? -15.416 4.316 -33.512 1.00 8.29 282 ASN A N 1
ATOM 1779 C CA . ASN A 1 228 ? -15.532 4.932 -32.193 1.00 6.97 282 ASN A CA 1
ATOM 1780 C C . ASN A 1 228 ? -14.995 3.964 -31.159 1.00 9.06 282 ASN A C 1
ATOM 1781 O O . ASN A 1 228 ? -15.214 2.740 -31.288 1.00 9.64 282 ASN A O 1
ATOM 1786 N N . TYR A 1 229 ? -14.312 4.467 -30.120 1.00 7.65 283 TYR A N 1
ATOM 1787 C CA . TYR A 1 229 ? -13.764 3.565 -29.087 1.00 8.18 283 TYR A CA 1
ATOM 1788 C C . TYR A 1 229 ? -14.833 2.754 -28.364 1.00 9.23 283 TYR A C 1
ATOM 1789 O O . TYR A 1 229 ? -14.505 1.730 -27.763 1.00 9.05 283 TYR A O 1
ATOM 1798 N N . MET A 1 230 ? -16.111 3.211 -28.400 1.00 8.39 284 MET A N 1
ATOM 1799 C CA . MET A 1 230 ? -17.187 2.546 -27.691 1.00 7.48 284 MET A CA 1
ATOM 1800 C C . MET A 1 230 ? -17.902 1.509 -28.522 1.00 10.43 284 MET A C 1
ATOM 1801 O O . MET A 1 230 ? -18.991 1.046 -28.121 1.00 10.17 284 MET A O 1
ATOM 1806 N N . ASP A 1 231 ? -17.296 1.113 -29.656 1.00 9.37 285 ASP A N 1
ATOM 1807 C CA . ASP A 1 231 ? -17.784 -0.015 -30.427 1.00 8.27 285 ASP A CA 1
ATOM 1808 C C . ASP A 1 231 ? -16.953 -1.275 -30.007 1.00 10.62 285 A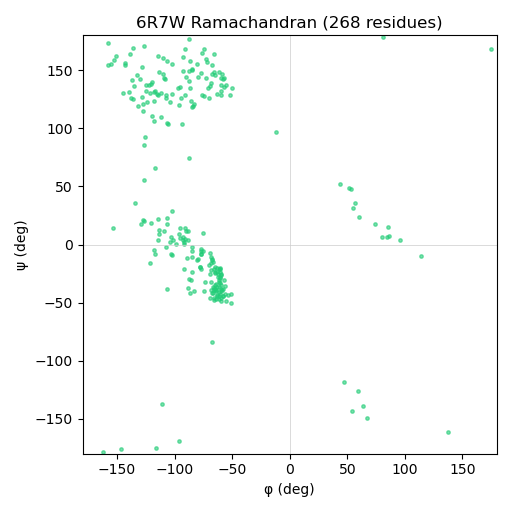SP A C 1
ATOM 1809 O O . ASP A 1 231 ? -16.188 -1.226 -29.019 1.00 9.62 285 ASP A O 1
ATOM 1814 N N . TYR A 1 232 ? -17.083 -2.397 -30.749 1.00 8.63 286 TYR A N 1
ATOM 1815 C CA . TYR A 1 232 ? -16.399 -3.651 -30.428 1.00 8.00 286 TYR A CA 1
ATOM 1816 C C . TYR A 1 232 ? -15.370 -4.024 -31.510 1.00 9.54 286 TYR A C 1
ATOM 1817 O O . TYR A 1 232 ? -14.975 -5.188 -31.629 1.00 10.59 286 TYR A O 1
ATOM 1826 N N . THR A 1 233 ? -14.927 -3.026 -32.281 1.00 8.53 287 THR A N 1
ATOM 1827 C CA . THR A 1 233 ? -13.965 -3.265 -33.348 1.00 8.41 287 THR A CA 1
ATOM 1828 C C . THR A 1 233 ? -12.554 -3.502 -32.812 1.00 10.09 287 THR A C 1
ATOM 1829 O O . THR A 1 233 ? -12.269 -3.314 -31.614 1.00 9.34 287 THR A O 1
ATOM 1833 N N . TYR A 1 234 ? -11.676 -3.964 -33.704 1.00 8.60 288 TYR A N 1
ATOM 1834 C CA . TYR A 1 234 ? -10.266 -4.198 -33.376 1.00 8.58 288 TYR A CA 1
ATOM 1835 C C . TYR A 1 234 ? -9.564 -2.922 -32.962 1.00 10.98 288 TYR A C 1
ATOM 1836 O O . TYR A 1 234 ? -9.869 -1.831 -33.455 1.00 10.16 288 TYR A O 1
ATOM 1845 N N . ASP A 1 235 ? -8.578 -3.055 -32.063 1.00 9.46 289 ASP A N 1
ATOM 1846 C CA . ASP A 1 235 ? -7.858 -1.876 -31.555 1.00 9.44 289 ASP A CA 1
ATOM 1847 C C . ASP A 1 235 ? -7.322 -0.931 -32.626 1.00 11.49 289 ASP A C 1
ATOM 1848 O O . ASP A 1 235 ? -7.422 0.289 -32.449 1.00 10.94 289 ASP A O 1
ATOM 1853 N N . ALA A 1 236 ? -6.738 -1.478 -33.702 1.00 9.56 290 ALA A N 1
ATOM 1854 C CA . ALA A 1 236 ? -6.110 -0.632 -34.721 1.00 10.48 290 ALA A CA 1
ATOM 1855 C C . ALA A 1 236 ? -7.151 0.011 -35.632 1.00 11.80 290 ALA A C 1
ATOM 1856 O O . ALA A 1 236 ? -6.806 0.793 -36.524 1.00 13.95 290 ALA A O 1
ATOM 1858 N N . CYS A 1 237 ? -8.410 -0.339 -35.428 1.00 10.54 291 CYS A N 1
ATOM 1859 C CA . CYS A 1 237 ? -9.464 0.200 -36.277 1.00 11.35 291 CYS A CA 1
ATOM 1860 C C . CYS A 1 237 ? -10.414 1.099 -35.535 1.00 15.04 291 CYS A C 1
ATOM 1861 O O . CYS A 1 237 ? -11.463 1.469 -36.075 1.00 16.64 291 CYS A O 1
ATOM 1864 N N . MET A 1 238 ? -10.040 1.497 -34.306 1.00 11.34 292 MET A N 1
ATOM 1865 C CA . MET A 1 238 ? -10.826 2.494 -33.582 1.00 11.62 292 MET A CA 1
ATOM 1866 C C . MET A 1 238 ? -9.902 3.657 -33.296 1.00 14.65 292 MET A C 1
ATOM 1867 O O . MET A 1 238 ? -8.736 3.444 -32.985 1.00 17.62 292 MET A O 1
ATOM 1872 N N . ASN A 1 239 ? -10.392 4.899 -33.452 1.00 9.84 293 ASN A N 1
ATOM 1873 C CA . ASN A 1 239 ? -9.513 6.066 -33.401 1.00 9.82 293 ASN A CA 1
ATOM 1874 C C . ASN A 1 239 ? -10.196 7.370 -32.964 1.00 10.18 293 ASN A C 1
ATOM 1875 O O . ASN A 1 239 ? -9.601 8.449 -33.146 1.00 10.07 293 ASN A O 1
ATOM 1880 N N . LEU A 1 240 ? -11.426 7.316 -32.395 1.00 9.96 294 LEU A N 1
ATOM 1881 C CA . LEU A 1 240 ? -11.979 8.562 -31.861 1.00 9.76 294 LEU A CA 1
ATOM 1882 C C . LEU A 1 240 ? -13.034 8.368 -30.825 1.00 9.93 294 LEU A C 1
ATOM 1883 O O . LEU A 1 240 ? -13.714 7.348 -30.764 1.00 9.03 294 LEU A O 1
ATOM 1888 N N . PHE A 1 241 ? -13.144 9.401 -29.983 1.00 8.58 295 PHE A N 1
ATOM 1889 C CA . PHE A 1 241 ? -14.307 9.778 -29.215 1.00 8.18 295 PHE A CA 1
ATOM 1890 C C . PHE A 1 241 ? -14.926 10.951 -29.960 1.00 9.94 295 PHE A C 1
ATOM 1891 O O . PHE A 1 241 ? -14.193 11.701 -30.632 1.00 11.22 295 PHE A O 1
ATOM 1899 N N . THR A 1 242 ? -16.247 11.173 -29.788 1.00 8.98 296 THR A N 1
ATOM 1900 C CA . THR A 1 242 ? -16.840 12.379 -30.341 1.00 8.64 296 THR A CA 1
ATOM 1901 C C . THR A 1 242 ? -16.823 13.520 -29.325 1.00 11.14 296 THR A C 1
ATOM 1902 O O . THR A 1 242 ? -16.646 13.305 -28.102 1.00 10.07 296 THR A O 1
ATOM 1906 N N . LYS A 1 243 ? -17.120 14.744 -29.814 1.00 10.05 297 LYS A N 1
ATOM 1907 C CA . LYS A 1 243 ? -17.262 15.910 -28.939 1.00 9.86 297 LYS A CA 1
ATOM 1908 C C . LYS A 1 243 ? -18.420 15.689 -27.928 1.00 11.64 297 LYS A C 1
ATOM 1909 O O . LYS A 1 243 ? -18.291 16.082 -26.753 1.00 11.55 297 LYS A O 1
ATOM 1915 N N . GLY A 1 244 ? -19.508 15.027 -28.357 1.00 9.92 298 GLY A N 1
ATOM 1916 C CA . GLY A 1 244 ? -20.618 14.707 -27.450 1.00 10.01 298 GLY A CA 1
ATOM 1917 C C . GLY A 1 244 ? -20.233 13.727 -26.351 1.00 9.97 298 GLY A C 1
ATOM 1918 O O . GLY A 1 244 ? -20.584 13.934 -25.179 1.00 10.68 298 GLY A O 1
ATOM 1919 N N . GLN A 1 245 ? -19.400 12.715 -26.689 1.00 9.45 299 GLN A N 1
ATOM 1920 C CA . GLN A 1 245 ? -18.906 11.790 -25.673 1.00 8.63 299 GLN A CA 1
ATOM 1921 C C . GLN A 1 245 ? -17.988 12.522 -24.698 1.00 10.85 299 GLN A C 1
ATOM 1922 O O . GLN A 1 245 ? -18.084 12.287 -23.482 1.00 10.85 299 GLN A O 1
ATOM 1928 N N . VAL A 1 246 ? -17.107 13.423 -25.219 1.00 9.47 300 VAL A N 1
ATOM 1929 C CA . VAL A 1 246 ? -16.229 14.236 -24.352 1.00 10.17 300 VAL A CA 1
ATOM 1930 C C . VAL A 1 246 ? -17.077 15.051 -23.369 1.00 11.37 300 VAL A C 1
ATOM 1931 O O . VAL A 1 246 ? -16.756 15.073 -22.171 1.00 11.84 300 VAL A O 1
ATOM 1935 N N . GLU A 1 247 ? -18.176 15.682 -23.839 1.00 10.47 301 GLU A N 1
ATOM 1936 C CA . GLU A 1 247 ? -19.036 16.467 -22.954 1.00 10.78 301 GLU A CA 1
ATOM 1937 C C . GLU A 1 247 ? -19.578 15.613 -21.801 1.00 12.58 301 GLU A C 1
ATOM 1938 O O . GLU A 1 247 ? -19.565 16.047 -20.638 1.00 12.94 301 GLU A O 1
ATOM 1944 N N . ARG A 1 248 ? -20.034 14.390 -22.115 1.00 9.80 302 ARG A N 1
ATOM 1945 C CA . ARG A 1 248 ? -20.581 13.511 -21.101 1.00 9.69 302 ARG A CA 1
ATOM 1946 C C . ARG A 1 248 ? -19.486 13.097 -20.102 1.00 11.38 302 ARG A C 1
ATOM 1947 O O . ARG A 1 248 ? -19.709 13.155 -18.887 1.00 11.15 302 ARG A O 1
ATOM 1955 N N . MET A 1 249 ? -18.303 12.704 -20.604 1.00 10.29 303 MET A N 1
ATOM 1956 C CA . MET A 1 249 ? -17.238 12.272 -19.693 1.00 9.95 303 MET A CA 1
ATOM 1957 C C . MET A 1 249 ? -16.779 13.387 -18.762 1.00 11.67 303 MET A C 1
ATOM 1958 O O . MET A 1 249 ? -16.634 13.173 -17.537 1.00 11.24 303 MET A O 1
ATOM 1963 N N . ARG A 1 250 ? -16.584 14.600 -19.316 1.00 10.94 304 ARG A N 1
ATOM 1964 C CA . ARG A 1 250 ? -16.077 15.711 -18.512 1.00 11.14 304 ARG A CA 1
ATOM 1965 C C . ARG A 1 250 ? -17.091 16.190 -17.476 1.00 12.51 304 ARG A C 1
ATOM 1966 O O . ARG A 1 250 ? -16.688 16.712 -16.431 1.00 13.52 304 ARG A O 1
ATOM 1974 N N . SER A 1 251 ? -18.395 15.964 -17.732 1.00 10.99 305 SER A N 1
ATOM 1975 C CA . SER A 1 251 ? -19.441 16.401 -16.785 1.00 10.86 305 SER A CA 1
ATOM 1976 C C . SER A 1 251 ? -19.275 15.737 -15.406 1.00 12.73 305 SER A C 1
ATOM 1977 O O . SER A 1 251 ? -19.695 16.316 -14.405 1.00 15.08 305 SER A O 1
ATOM 1980 N N . LEU A 1 252 ? -18.608 14.562 -15.355 1.00 11.86 306 LEU A N 1
ATOM 1981 C CA . LEU A 1 252 ? -18.381 13.867 -14.088 1.00 10.95 306 LEU A CA 1
ATOM 1982 C C . LEU A 1 252 ? -17.420 14.627 -13.180 1.00 13.15 306 LEU A C 1
ATOM 1983 O O . LEU A 1 252 ? -17.311 14.289 -12.010 1.00 12.79 306 LEU A O 1
ATOM 1988 N N . PHE A 1 253 ? -16.707 15.627 -13.711 1.00 11.90 307 PHE A N 1
ATOM 1989 C CA . PHE A 1 253 ? -15.732 16.405 -12.946 1.00 12.67 307 PHE A CA 1
ATOM 1990 C C . PHE A 1 253 ? -16.228 17.817 -12.682 1.00 17.48 307 PHE A C 1
ATOM 1991 O O . PHE A 1 253 ? -15.457 18.632 -12.158 1.00 17.67 307 PHE A O 1
ATOM 1999 N N . ASP A 1 254 ? -17.529 18.097 -12.939 1.00 15.19 308 ASP A N 1
ATOM 2000 C CA . ASP A 1 254 ? -18.109 19.390 -12.577 1.00 16.20 308 ASP A CA 1
ATOM 2001 C C . ASP A 1 254 ? -17.793 19.656 -11.089 1.00 19.11 308 ASP A C 1
ATOM 2002 O O . ASP A 1 254 ? -18.063 18.804 -10.238 1.00 17.08 308 ASP A O 1
ATOM 2007 N N . THR A 1 255 ? -17.232 20.842 -10.785 1.00 19.33 309 THR A N 1
ATOM 2008 C CA . THR A 1 255 ? -16.745 21.159 -9.433 1.00 20.79 309 THR A CA 1
ATOM 2009 C C . THR A 1 255 ? -17.848 21.174 -8.373 1.00 27.05 309 THR A C 1
ATOM 2010 O O . THR A 1 255 ? -17.544 21.007 -7.193 1.00 26.38 309 THR A O 1
ATOM 2014 N N . GLN A 1 256 ? -19.113 21.319 -8.781 1.00 23.21 310 GLN A N 1
ATOM 2015 C CA . GLN A 1 256 ? -20.202 21.322 -7.821 1.00 23.98 310 GLN A CA 1
ATOM 2016 C C . GLN A 1 256 ? -21.036 20.050 -7.836 1.00 25.30 310 GLN A C 1
ATOM 2017 O O . GLN A 1 256 ? -21.457 19.611 -6.764 1.00 26.48 310 GLN A O 1
ATOM 2023 N N . THR A 1 257 ? -21.291 19.460 -9.017 1.00 19.86 311 THR A N 1
ATOM 2024 C CA . THR A 1 257 ? -22.178 18.292 -9.105 1.00 19.35 311 THR A CA 1
ATOM 2025 C C . THR A 1 257 ? -21.536 17.011 -9.595 1.00 21.07 311 THR A C 1
ATOM 2026 O O . THR A 1 257 ? -22.210 15.974 -9.617 1.00 21.50 311 THR A O 1
ATOM 2030 N N . GLY A 1 258 ? -20.290 17.077 -10.062 1.00 15.93 312 GLY A N 1
ATOM 2031 C CA . GLY A 1 258 ? -19.637 15.922 -10.657 1.00 14.31 312 GLY A CA 1
ATOM 2032 C C . GLY A 1 258 ? -19.505 14.744 -9.728 1.00 16.53 312 GLY A C 1
ATOM 2033 O O . GLY A 1 258 ? -19.009 14.907 -8.613 1.00 16.97 312 GLY A O 1
ATOM 2034 N N . ILE A 1 259 ? -19.950 13.542 -10.168 1.00 14.13 313 ILE A N 1
ATOM 2035 C CA . ILE A 1 259 ? -19.830 12.332 -9.332 1.00 14.41 313 ILE A CA 1
ATOM 2036 C C . ILE A 1 259 ? -18.372 12.122 -8.953 1.00 16.29 313 ILE A C 1
ATOM 2037 O O . ILE A 1 259 ? -18.089 11.682 -7.841 1.00 15.34 313 ILE A O 1
ATOM 2042 N N . ARG A 1 260 ? -17.451 12.449 -9.868 1.00 14.17 314 ARG A N 1
ATOM 2043 C CA . ARG A 1 260 ? -16.027 12.212 -9.649 1.00 13.63 314 ARG A CA 1
ATOM 2044 C C . ARG A 1 260 ? -15.262 13.502 -9.361 1.00 14.84 314 ARG A C 1
ATOM 2045 O O . ARG A 1 260 ? -14.039 13.513 -9.470 1.00 14.49 314 ARG A O 1
ATOM 2053 N N . ARG A 1 261 ? -15.949 14.550 -8.883 1.00 14.54 315 ARG A N 1
ATOM 2054 C CA . ARG A 1 261 ? -15.273 15.821 -8.635 1.00 15.29 315 ARG A CA 1
ATOM 2055 C C . ARG A 1 261 ? -14.147 15.741 -7.588 1.00 17.73 315 ARG A C 1
ATOM 2056 O O . ARG A 1 261 ? -13.178 16.503 -7.692 1.00 18.93 315 ARG A O 1
ATOM 2064 N N . GLU A 1 262 ? -14.250 14.837 -6.601 1.00 14.73 316 GLU A N 1
ATOM 2065 C CA . GLU A 1 262 ? -13.246 14.754 -5.548 1.00 15.56 316 GLU A CA 1
ATOM 2066 C C . GLU A 1 262 ? -11.861 14.397 -6.103 1.00 17.18 316 GLU A C 1
ATOM 2067 O O . GLU A 1 262 ? -10.854 14.787 -5.498 1.00 18.59 316 GLU A O 1
ATOM 2073 N N . MET A 1 263 ? -11.817 13.682 -7.236 1.00 14.48 317 MET A N 1
ATOM 207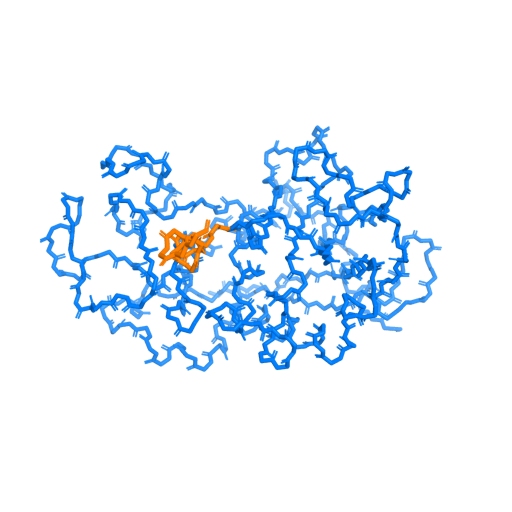4 C CA A MET A 1 263 ? -10.541 13.261 -7.785 0.66 13.32 317 MET A CA 1
ATOM 2075 C CA B MET A 1 263 ? -10.581 13.254 -7.909 0.34 14.29 317 MET A CA 1
ATOM 2076 C C . MET A 1 263 ? -9.665 14.448 -8.191 1.00 17.47 317 MET A C 1
ATOM 2077 O O . MET A 1 263 ? -8.452 14.318 -8.151 1.00 19.28 317 MET A O 1
ATOM 2086 N N . GLN A 1 264 ? -10.253 15.595 -8.528 1.00 15.39 318 GLN A N 1
ATOM 2087 C CA . GLN A 1 264 ? -9.431 16.740 -8.902 1.00 16.22 318 GLN A CA 1
ATOM 2088 C C . GLN A 1 264 ? -8.796 17.490 -7.742 1.00 20.93 318 GLN A C 1
ATOM 2089 O O . GLN A 1 264 ? -7.831 18.236 -7.958 1.00 22.15 318 GLN A O 1
ATOM 2095 N N . ILE A 1 265 ? -9.324 17.328 -6.527 1.00 19.05 319 ILE A N 1
ATOM 2096 C CA A ILE A 1 265 ? -8.850 18.100 -5.385 0.57 18.44 319 ILE A CA 1
ATOM 2097 C CA B ILE A 1 265 ? -8.859 18.071 -5.354 0.43 18.38 319 ILE A CA 1
ATOM 2098 C C . ILE A 1 265 ? -7.381 17.788 -5.047 1.00 21.56 319 ILE A C 1
ATOM 2099 O O . ILE A 1 265 ? -6.604 18.730 -4.872 1.00 23.14 319 ILE A O 1
ATOM 2108 N N . TYR A 1 266 ? -6.997 16.505 -5.002 1.00 19.08 320 TYR A N 1
ATOM 2109 C CA A TYR A 1 266 ? -5.691 16.000 -4.606 0.37 18.81 320 TYR A CA 1
ATOM 2110 C CA B TYR A 1 266 ? -5.604 16.200 -4.661 0.63 19.39 320 TYR A CA 1
ATOM 2111 C C . TYR A 1 266 ? -4.857 15.513 -5.802 1.00 20.46 320 TYR A C 1
ATOM 2112 O O . TYR A 1 266 ? -3.726 15.039 -5.598 1.00 18.23 320 TYR A O 1
ATOM 2129 N N . ALA A 1 267 ? -5.408 15.579 -7.036 1.00 16.55 321 ALA A N 1
ATOM 2130 C CA . ALA A 1 267 ? -4.719 14.966 -8.181 1.00 15.82 321 ALA A CA 1
ATOM 2131 C C . ALA A 1 267 ? -3.273 15.420 -8.372 1.00 19.83 321 ALA A C 1
ATOM 2132 O O . ALA A 1 267 ? -2.411 14.578 -8.615 1.00 17.53 321 ALA A O 1
ATOM 2134 N N . ASN A 1 268 ? -2.993 16.722 -8.239 1.00 18.05 322 ASN A N 1
ATOM 2135 C CA . ASN A 1 268 ? -1.630 17.211 -8.414 1.00 19.18 322 ASN A CA 1
ATOM 2136 C C . ASN A 1 268 ? -0.693 16.677 -7.334 1.00 22.60 322 ASN A C 1
ATOM 2137 O O . ASN A 1 268 ? 0.367 16.143 -7.666 1.00 21.61 322 ASN A O 1
ATOM 2142 N N . GLU A 1 269 ? -1.107 16.759 -6.059 1.00 20.47 323 GLU A N 1
ATOM 2143 C CA . GLU A 1 269 ? -0.321 16.272 -4.928 1.00 22.12 323 GLU A CA 1
ATOM 2144 C C . GLU A 1 269 ? -0.026 14.775 -5.032 1.00 24.49 323 GLU A C 1
ATOM 2145 O O . GLU A 1 269 ? 1.092 14.348 -4.716 1.00 24.81 323 GLU A O 1
ATOM 2151 N N . LEU A 1 270 ? -1.002 13.984 -5.511 1.00 18.75 324 LEU A N 1
ATOM 2152 C CA . LEU A 1 270 ? -0.842 12.532 -5.572 1.00 16.97 324 LEU A CA 1
ATOM 2153 C C . LEU A 1 270 ? -0.025 12.056 -6.764 1.00 21.05 324 LEU A C 1
ATOM 2154 O O . LEU A 1 270 ? 0.371 10.896 -6.768 1.00 19.87 324 LEU A O 1
ATOM 2159 N N . THR A 1 271 ? 0.256 12.920 -7.754 1.00 17.78 325 THR A N 1
ATOM 2160 C CA . THR A 1 271 ? 1.005 12.510 -8.945 1.00 18.27 325 THR A CA 1
ATOM 2161 C C . THR A 1 271 ? 2.380 13.192 -9.054 1.00 26.15 325 THR A C 1
ATOM 2162 O O . THR A 1 271 ? 3.113 12.948 -10.014 1.00 22.61 325 THR A O 1
ATOM 2166 N N . ASN A 1 272 ? 2.751 13.988 -8.044 1.00 29.03 326 ASN A N 1
ATOM 2167 C CA . ASN A 1 272 ? 4.072 14.606 -7.962 1.00 31.35 326 ASN A CA 1
ATOM 2168 C C . ASN A 1 272 ? 4.928 13.826 -6.945 1.00 39.82 326 ASN A C 1
ATOM 2169 O O . ASN A 1 272 ? 4.443 13.580 -5.834 1.00 40.05 326 ASN A O 1
ATOM 2174 N N . PRO A 1 273 ? 6.177 13.406 -7.279 1.00 39.05 327 PRO A N 1
ATOM 2175 C CA . PRO A 1 273 ? 7.002 12.703 -6.274 1.00 44.61 327 PRO A CA 1
ATOM 2176 C C . PRO A 1 273 ? 7.493 13.651 -5.177 1.00 82.26 327 PRO A C 1
ATOM 2177 O O . PRO A 1 273 ? 7.506 14.867 -5.371 1.00 47.66 327 PRO A O 1
ATOM 2181 N N . LYS B 2 1 ? -15.320 -5.083 -22.313 1.00 9.57 1 LYS B N 1
ATOM 2182 C CA . LYS B 2 1 ? -15.294 -5.245 -23.774 1.00 9.38 1 LYS B CA 1
ATOM 2183 C C . LYS B 2 1 ? -15.210 -6.712 -24.067 1.00 11.89 1 LYS B C 1
ATOM 2184 O O . LYS B 2 1 ? -14.475 -7.435 -23.376 1.00 11.14 1 LYS B O 1
ATOM 2190 N N . ARG B 2 2 ? -15.998 -7.165 -25.054 1.00 11.23 2 ARG B N 1
ATOM 2191 C CA . ARG B 2 2 ? -15.977 -8.578 -25.465 1.00 11.56 2 ARG B CA 1
ATOM 2192 C C . ARG B 2 2 ? -15.370 -8.702 -26.823 1.00 13.09 2 ARG B C 1
ATOM 2193 O O . ARG B 2 2 ? -15.596 -7.826 -27.674 1.00 13.35 2 ARG B O 1
ATOM 2201 N N . ASP B 2 3 ? -14.664 -9.820 -27.061 1.00 10.64 3 ASP B N 1
ATOM 2202 C CA . ASP B 2 3 ? -14.058 -10.108 -28.360 1.00 9.51 3 ASP B CA 1
ATOM 2203 C C . ASP B 2 3 ? -15.040 -10.960 -29.179 1.00 11.54 3 ASP B C 1
ATOM 2204 O O . ASP B 2 3 ? -15.176 -12.163 -28.881 1.00 11.80 3 ASP B O 1
ATOM 2209 N N . PRO B 2 4 ? -15.759 -10.382 -30.177 1.00 11.38 4 PRO B N 1
ATOM 2210 C CA . PRO B 2 4 ? -16.762 -11.177 -30.915 1.00 12.84 4 PRO B CA 1
ATOM 2211 C C . PRO B 2 4 ? -16.192 -12.290 -31.795 1.00 16.93 4 PRO B C 1
ATOM 2212 O O . PRO B 2 4 ? -16.949 -13.130 -32.260 1.00 17.09 4 PRO B O 1
ATOM 2216 N N . VAL B 2 5 ? -14.873 -12.300 -32.032 1.00 14.29 5 VAL B N 1
ATOM 2217 C CA . VAL B 2 5 ? -14.225 -13.279 -32.902 1.00 16.05 5 VAL B CA 1
ATOM 2218 C C . VAL B 2 5 ? -13.499 -14.350 -32.075 1.00 18.63 5 VAL B C 1
ATOM 2219 O O . VAL B 2 5 ? -12.809 -15.186 -32.643 1.00 18.29 5 VAL B O 1
ATOM 2223 N N . TYR B 2 6 ? -13.649 -14.337 -30.739 1.00 12.94 6 TYR B N 1
ATOM 2224 C CA . TYR B 2 6 ? -12.922 -15.244 -29.867 1.00 13.42 6 TYR B CA 1
ATOM 2225 C C . TYR B 2 6 ? -13.191 -16.728 -30.134 1.00 19.11 6 TYR B C 1
ATOM 2226 O O . TYR B 2 6 ? -12.244 -17.518 -30.203 1.00 18.58 6 TYR B O 1
ATOM 2235 N N . PHE B 2 7 ? -14.453 -17.125 -30.235 1.00 17.08 7 PHE B N 1
ATOM 2236 C CA . PHE B 2 7 ? -14.754 -18.554 -30.334 1.00 18.70 7 PHE B CA 1
ATOM 2237 C C . PHE B 2 7 ? -14.496 -19.180 -31.719 1.00 27.76 7 PHE B C 1
ATOM 2238 O O . PHE B 2 7 ? -14.494 -20.412 -31.786 1.00 27.82 7 PHE B O 1
ATOM 2246 N N . ILE B 2 8 ? -14.183 -18.388 -32.780 1.00 28.39 8 ILE B N 1
ATOM 2247 C CA . ILE B 2 8 ? -13.864 -18.911 -34.131 1.00 30.12 8 ILE B CA 1
ATOM 2248 C C . ILE B 2 8 ? -12.780 -20.007 -34.061 1.00 35.39 8 ILE B C 1
ATOM 2249 O O . ILE B 2 8 ? -12.987 -21.090 -34.610 1.00 32.88 8 ILE B O 1
ATOM 2254 N N . LYS B 2 9 ? -11.654 -19.733 -33.360 1.00 34.54 9 LYS B N 1
ATOM 2255 C CA . LYS B 2 9 ? -10.513 -20.649 -33.197 1.00 35.94 9 LYS B CA 1
ATOM 2256 C C . LYS B 2 9 ? -10.924 -21.955 -32.497 1.00 41.83 9 LYS B C 1
ATOM 2257 O O . LYS B 2 9 ? -10.329 -23.003 -32.748 1.00 42.71 9 LYS B O 1
ATOM 2263 N N . LEU B 2 10 ? -11.949 -21.892 -31.646 1.00 38.36 10 LEU B N 1
ATOM 2264 C CA . LEU B 2 10 ? -12.425 -23.034 -30.875 1.00 38.28 10 LEU B CA 1
ATOM 2265 C C . LEU B 2 10 ? -13.481 -23.854 -31.640 1.00 42.91 10 LEU B C 1
ATOM 2266 O O . LEU B 2 10 ? -13.501 -25.080 -31.518 1.00 43.03 10 LEU B O 1
ATOM 2271 N N . SER B 2 11 ? -14.363 -23.177 -32.406 1.00 39.42 11 SER B N 1
ATOM 2272 C CA . SER B 2 11 ? -15.484 -23.790 -33.133 1.00 38.90 11 SER B CA 1
ATOM 2273 C C . SER B 2 11 ? -15.085 -24.500 -34.434 1.00 43.40 11 SER B C 1
ATOM 2274 O O . SER B 2 11 ? -15.853 -25.336 -34.919 1.00 41.84 11 SER B O 1
ATOM 2277 N N . THR B 2 12 ? -13.906 -24.180 -34.992 1.00 41.84 12 THR B N 1
ATOM 2278 C CA . THR B 2 12 ? -13.427 -24.774 -36.251 1.00 42.48 12 THR B CA 1
ATOM 2279 C C . THR B 2 12 ? -12.550 -26.033 -36.021 1.00 48.44 12 THR B C 1
ATOM 2280 O O . THR B 2 12 ? -12.049 -26.603 -36.993 1.00 48.50 12 THR B O 1
ATOM 2284 N N . ILE B 2 13 ? -12.393 -26.484 -34.757 1.00 46.82 13 ILE B N 1
ATOM 2285 C CA . ILE B 2 13 ? -11.625 -27.696 -34.406 1.00 47.79 13 ILE B CA 1
ATOM 2286 C C . ILE B 2 13 ? -12.397 -28.548 -33.366 1.00 52.75 13 ILE B C 1
ATOM 2287 O O . ILE B 2 13 ? -13.398 -28.078 -32.811 1.00 52.63 13 ILE B O 1
ATOM 2292 N N . LYS B 2 14 ? -11.921 -29.797 -33.117 1.00 49.61 14 LYS B N 1
ATOM 2293 C CA . LYS B 2 14 ? -12.485 -30.769 -32.169 1.00 87.77 14 LYS B CA 1
ATOM 2294 C C . LYS B 2 14 ? -12.524 -30.216 -30.745 1.00 130.85 14 LYS B C 1
ATOM 2295 O O . LYS B 2 14 ? -13.434 -30.538 -29.984 1.00 98.22 14 LYS B O 1
#

B-factor: mean 17.91, std 11.56, range [6.97, 130.88]